Protein AF-A0A7S0J5M2-F1 (afdb_monomer)

Foldseek 3Di:
DDCVVVLLCLLVVPAADPDDDPSNVVVLVSLVVLLPDDLDPVCVVCLVVLLVSLLVCCVGYDPSSVVSSVSSNVVSCVRVVVVCVVVVVVVVVVVVVVVVCVVVVVCCVVVVVVVVPDDDDDDDDDDDDDDDPPVNVVVVVVVVVVVLVVLLVVLVVLLVVLVVLLVVLVVVVVVLVVVVVVLVVVVVVVVVPDDDDDDPVNVVVVVVSVVVVVVSVVVNVVSVVSNVVSVVSNVVSVVSVVVSVVVVVVVVVVVVVVVVVVVVVPDDDDDDDDDDDDDDDD

Radius of gyration: 34.05 Å; Cα contacts (8 Å, |Δi|>4): 90; chains: 1; bounding box: 111×68×105 Å

Organism: NCBI:txid127549

Structure (mmCIF, N/CA/C/O backbone):
data_AF-A0A7S0J5M2-F1
#
_entry.id   AF-A0A7S0J5M2-F1
#
loop_
_atom_site.group_PDB
_atom_site.id
_atom_site.type_symbol
_atom_site.label_atom_id
_atom_site.label_alt_id
_atom_site.label_comp_id
_atom_site.label_asym_id
_atom_site.label_entity_id
_atom_site.label_seq_id
_atom_site.pdbx_PDB_ins_code
_atom_site.Cartn_x
_atom_site.Cartn_y
_atom_site.Cartn_z
_atom_site.occupancy
_atom_site.B_iso_or_equiv
_atom_site.auth_seq_id
_atom_site.auth_comp_id
_atom_site.auth_asym_id
_atom_site.auth_atom_id
_atom_site.pdbx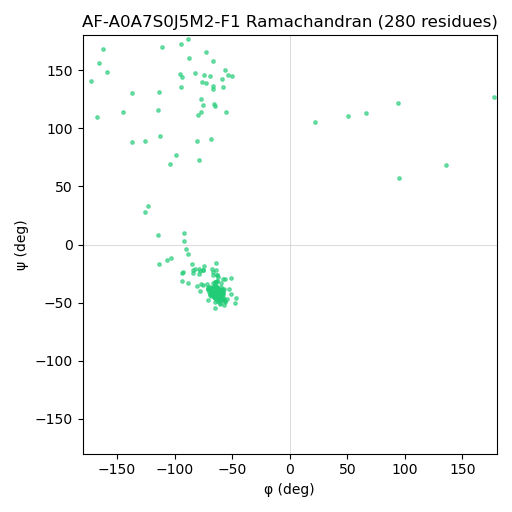_PDB_model_num
ATOM 1 N N . ARG A 1 1 ? -2.069 28.578 -3.569 1.00 49.81 1 ARG A N 1
ATOM 2 C CA . ARG A 1 1 ? -2.208 27.806 -4.831 1.00 49.81 1 ARG A CA 1
ATOM 3 C C . ARG A 1 1 ? -1.710 26.395 -4.554 1.00 49.81 1 ARG A C 1
ATOM 5 O O . ARG A 1 1 ? -0.554 26.254 -4.186 1.00 49.81 1 ARG A O 1
ATOM 12 N N . ASN A 1 2 ? -2.577 25.388 -4.641 1.00 71.81 2 ASN A N 1
ATOM 13 C CA . ASN A 1 2 ? -2.236 24.008 -4.279 1.00 71.81 2 ASN A CA 1
ATOM 14 C C . ASN A 1 2 ? -1.405 23.377 -5.408 1.00 71.81 2 ASN A C 1
ATOM 16 O O . ASN A 1 2 ? -1.849 23.396 -6.553 1.00 71.81 2 ASN A O 1
ATOM 20 N N . LEU A 1 3 ? -0.214 22.851 -5.102 1.00 80.12 3 LEU A N 1
ATOM 21 C CA . LEU A 1 3 ? 0.682 22.203 -6.081 1.00 80.12 3 LEU A CA 1
ATOM 22 C C . LEU A 1 3 ? 0.250 20.765 -6.418 1.00 80.12 3 LEU A C 1
ATOM 24 O O . LEU A 1 3 ? 0.560 20.253 -7.491 1.00 80.12 3 LEU A O 1
ATOM 28 N N . PHE A 1 4 ? -0.532 20.141 -5.533 1.00 84.06 4 PHE A N 1
ATOM 29 C CA . PHE A 1 4 ? -0.989 18.759 -5.667 1.00 84.06 4 PHE A CA 1
ATOM 30 C C . PHE A 1 4 ? -1.704 18.447 -7.000 1.00 84.06 4 PHE A C 1
ATOM 32 O O . PHE A 1 4 ? -1.339 17.461 -7.635 1.00 84.06 4 PHE A O 1
ATOM 39 N N . PRO A 1 5 ? -2.660 19.260 -7.503 1.00 85.06 5 PRO A N 1
ATOM 40 C CA . PRO A 1 5 ? -3.321 18.978 -8.779 1.00 85.06 5 PRO A CA 1
ATOM 41 C C . PRO A 1 5 ? -2.370 18.989 -9.981 1.00 85.06 5 PRO A C 1
ATOM 43 O O . PRO A 1 5 ? -2.596 18.242 -10.927 1.00 85.06 5 PRO A O 1
ATOM 46 N N . ALA A 1 6 ? -1.315 19.810 -9.952 1.00 86.38 6 ALA A N 1
ATOM 47 C CA . ALA A 1 6 ? -0.325 19.853 -11.025 1.00 86.38 6 ALA A CA 1
ATOM 48 C C . ALA A 1 6 ? 0.536 18.583 -11.025 1.00 86.38 6 ALA A C 1
ATOM 50 O O . ALA A 1 6 ? 0.666 17.935 -12.060 1.00 86.38 6 ALA A O 1
ATOM 51 N N . PHE A 1 7 ? 1.044 18.175 -9.857 1.00 88.06 7 PHE A N 1
ATOM 52 C CA . PHE A 1 7 ? 1.813 16.932 -9.717 1.00 88.06 7 PHE A CA 1
ATOM 53 C C . PHE A 1 7 ? 0.974 15.704 -10.064 1.00 88.06 7 PHE A C 1
ATOM 55 O O . PHE A 1 7 ? 1.431 14.834 -10.799 1.00 88.06 7 PHE A O 1
ATOM 62 N N . TYR A 1 8 ? -0.280 15.670 -9.607 1.00 87.81 8 TYR A N 1
ATOM 63 C CA . TYR A 1 8 ? -1.214 14.603 -9.944 1.00 87.81 8 TYR A CA 1
ATOM 64 C C . TYR A 1 8 ? -1.402 14.472 -11.459 1.00 87.81 8 TYR A C 1
ATOM 66 O O . TYR A 1 8 ? -1.326 13.363 -11.973 1.00 87.81 8 TYR A O 1
ATOM 74 N N . ARG A 1 9 ? -1.626 15.580 -12.183 1.00 88.12 9 ARG A N 1
ATOM 75 C CA . ARG A 1 9 ? -1.800 15.538 -13.645 1.00 88.12 9 ARG A CA 1
ATOM 76 C C . ARG A 1 9 ? -0.549 15.045 -14.353 1.00 88.12 9 ARG A C 1
ATOM 78 O O . ARG A 1 9 ? -0.658 14.147 -15.171 1.00 88.12 9 ARG A O 1
ATOM 85 N N . LEU A 1 10 ? 0.626 15.554 -13.987 1.00 87.94 10 LEU A N 1
ATOM 86 C CA . LEU A 1 10 ? 1.889 15.119 -14.593 1.00 87.94 10 LEU A CA 1
ATOM 87 C C . LEU A 1 10 ? 2.141 13.616 -14.396 1.00 87.94 10 LEU A C 1
ATOM 89 O O . LEU A 1 10 ? 2.569 12.937 -15.324 1.00 87.94 10 LEU A O 1
ATOM 93 N N . LEU A 1 11 ? 1.829 13.079 -13.214 1.00 87.12 11 LEU A N 1
ATOM 94 C CA . LEU A 1 11 ? 1.982 11.651 -12.925 1.00 87.12 11 LEU A CA 1
ATOM 95 C C . LEU A 1 11 ? 0.892 10.783 -13.572 1.00 87.12 11 LEU A C 1
ATOM 97 O O . LEU A 1 11 ? 1.175 9.654 -13.971 1.00 87.12 11 LEU A O 1
ATOM 101 N N . ALA A 1 12 ? -0.339 11.294 -13.673 1.00 86.62 12 ALA A N 1
ATOM 102 C CA . ALA A 1 12 ? -1.482 10.572 -14.228 1.00 86.62 12 ALA A CA 1
ATOM 103 C C . ALA 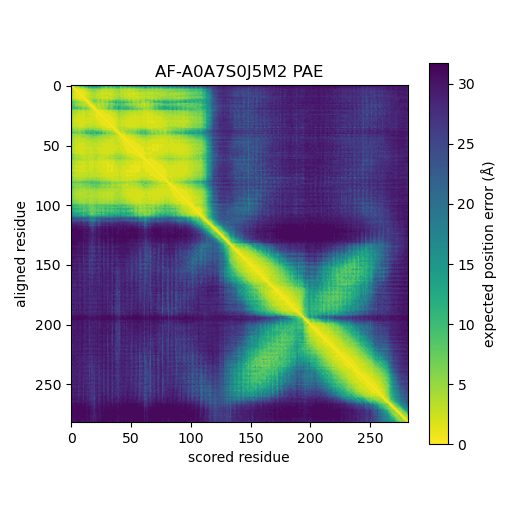A 1 12 ? -1.523 10.568 -15.764 1.00 86.62 12 ALA A C 1
ATOM 105 O O . ALA A 1 12 ? -1.973 9.582 -16.339 1.00 86.62 12 ALA A O 1
ATOM 106 N N . GLU A 1 13 ? -1.110 11.664 -16.404 1.00 83.69 13 GLU A N 1
ATOM 107 C CA . GLU A 1 13 ? -1.117 11.853 -17.862 1.00 83.69 13 GLU A CA 1
ATOM 108 C C . GLU A 1 13 ? 0.234 11.454 -18.493 1.00 83.69 13 GLU A C 1
ATOM 110 O O . GLU A 1 13 ? 0.291 11.117 -19.674 1.00 83.69 13 GLU A O 1
ATOM 115 N N . GLY A 1 14 ? 1.324 11.470 -17.715 1.00 79.25 14 GLY A N 1
ATOM 116 C CA . GLY A 1 14 ? 2.652 11.065 -18.173 1.00 79.25 14 GLY A CA 1
ATOM 117 C C . GLY A 1 14 ? 2.783 9.552 -18.363 1.00 79.25 14 GLY A C 1
ATOM 118 O O . GLY A 1 14 ? 2.327 8.775 -17.523 1.00 79.25 14 GLY A O 1
ATOM 119 N N . GLN A 1 15 ? 3.452 9.145 -19.445 1.00 80.19 15 GLN A N 1
ATOM 120 C CA . GLN A 1 15 ? 3.736 7.738 -19.743 1.00 80.19 15 GLN A CA 1
ATOM 121 C C . GLN A 1 15 ? 4.766 7.150 -18.760 1.00 80.19 15 GLN A C 1
ATOM 123 O O . GLN A 1 15 ? 5.683 7.872 -18.350 1.00 80.19 15 GLN A O 1
ATOM 128 N N . PRO A 1 16 ? 4.647 5.862 -18.384 1.00 83.75 16 PRO A N 1
ATOM 129 C CA . PRO A 1 16 ? 5.685 5.161 -17.637 1.00 83.75 16 PRO A CA 1
ATOM 130 C C . PRO A 1 16 ? 7.012 5.162 -18.396 1.00 83.75 16 PRO A C 1
ATOM 132 O O . PRO A 1 16 ? 7.048 4.910 -19.600 1.00 83.75 16 PRO A O 1
ATOM 135 N N . GLN A 1 17 ? 8.101 5.433 -17.684 1.00 82.12 17 GLN A N 1
ATOM 136 C CA . GLN A 1 17 ? 9.442 5.497 -18.258 1.00 82.12 17 GLN A CA 1
ATOM 137 C C . GLN A 1 17 ? 10.288 4.372 -17.670 1.00 82.12 17 GLN A C 1
ATOM 139 O O . GLN A 1 17 ? 10.531 4.338 -16.468 1.00 82.12 17 GLN A O 1
ATOM 144 N N . PHE A 1 18 ? 10.716 3.433 -18.512 1.00 79.50 18 PHE A N 1
ATOM 145 C CA . PHE A 1 18 ? 11.514 2.270 -18.091 1.00 79.50 18 PHE A CA 1
ATOM 146 C C . PHE A 1 18 ? 13.002 2.404 -18.432 1.00 79.50 18 PHE A C 1
ATOM 148 O O . PHE A 1 18 ? 13.813 1.615 -17.960 1.00 79.50 18 PHE A O 1
ATOM 155 N N . ALA A 1 19 ? 13.359 3.396 -19.250 1.00 79.31 19 ALA A N 1
ATOM 156 C CA . ALA A 1 19 ? 14.740 3.750 -19.538 1.00 79.31 19 ALA A CA 1
ATOM 157 C C . ALA A 1 19 ? 15.190 4.894 -18.624 1.00 79.31 19 ALA A C 1
ATOM 159 O O . ALA A 1 19 ? 14.407 5.792 -18.298 1.00 79.31 19 ALA A O 1
ATOM 160 N N . GLU A 1 20 ? 16.468 4.894 -18.247 1.00 77.19 20 GLU A N 1
ATOM 161 C CA . GLU A 1 20 ? 17.033 6.029 -17.528 1.00 77.19 20 GLU A CA 1
ATOM 162 C C . GLU A 1 20 ? 17.027 7.280 -18.411 1.00 77.19 20 GLU A C 1
ATOM 164 O O . GLU A 1 20 ? 17.654 7.336 -19.468 1.00 77.19 20 GLU A O 1
ATOM 169 N N . GLY A 1 21 ? 16.314 8.308 -17.956 1.00 87.50 21 GLY A N 1
ATOM 170 C CA . GLY A 1 21 ? 16.149 9.554 -18.689 1.00 87.50 21 GLY A CA 1
ATOM 171 C C . GLY A 1 21 ? 15.683 10.701 -17.793 1.00 87.50 21 GLY A C 1
ATOM 172 O O . GLY A 1 21 ? 15.282 10.485 -16.645 1.00 87.50 21 GLY A O 1
ATOM 173 N N . PRO A 1 22 ? 15.729 11.947 -18.294 1.00 87.06 22 PRO A N 1
ATOM 174 C CA . PRO A 1 22 ? 15.286 13.118 -17.537 1.00 87.06 22 PRO A CA 1
ATOM 175 C C . PRO A 1 22 ? 13.807 13.023 -17.129 1.00 87.06 22 PRO A C 1
ATOM 177 O O . PRO A 1 22 ? 13.444 13.452 -16.038 1.00 87.06 22 PRO A O 1
ATOM 180 N N . GLU A 1 23 ? 12.969 12.402 -17.959 1.00 86.50 23 GLU A N 1
ATOM 181 C CA . GLU A 1 23 ? 11.541 12.194 -17.694 1.00 86.50 23 GLU A CA 1
ATOM 182 C C . GLU A 1 23 ? 11.314 11.255 -16.503 1.00 86.50 23 GLU A C 1
ATOM 184 O O . GLU A 1 23 ? 10.539 11.580 -15.603 1.00 86.50 23 GLU A O 1
ATOM 189 N N . GLN A 1 24 ? 12.061 10.146 -16.443 1.00 88.31 24 GLN A N 1
ATOM 190 C CA . GLN A 1 24 ? 12.039 9.227 -15.306 1.00 88.31 24 GLN A CA 1
ATOM 191 C C . GLN A 1 24 ? 12.527 9.911 -14.022 1.00 88.31 24 GLN A C 1
ATOM 193 O O . GLN A 1 24 ? 11.898 9.776 -12.974 1.00 88.31 24 GLN A O 1
ATOM 198 N N . LYS A 1 25 ? 13.589 10.727 -14.099 1.00 89.56 25 LYS A N 1
ATOM 199 C CA . LYS A 1 25 ? 14.097 11.492 -12.944 1.00 89.56 25 LYS A CA 1
ATOM 200 C C . LYS A 1 25 ? 13.071 12.488 -12.406 1.00 89.56 25 LYS A C 1
ATOM 202 O O . LYS A 1 25 ? 12.889 12.585 -11.196 1.00 89.56 25 LYS A O 1
ATOM 207 N N . ILE A 1 26 ? 12.378 13.214 -13.285 1.00 90.81 26 ILE A N 1
ATOM 208 C CA . ILE A 1 26 ? 11.310 14.142 -12.882 1.00 90.81 26 ILE A CA 1
ATOM 209 C C . ILE A 1 26 ? 10.161 13.370 -12.236 1.00 90.81 26 ILE A C 1
ATOM 211 O O . ILE A 1 26 ? 9.671 13.767 -11.181 1.00 90.81 26 ILE A O 1
ATOM 215 N N . ARG A 1 27 ? 9.745 12.257 -12.842 1.00 92.75 27 ARG A N 1
ATOM 216 C CA . ARG A 1 27 ? 8.664 11.413 -12.331 1.00 92.75 27 ARG A CA 1
ATOM 217 C C . ARG A 1 27 ? 8.967 10.882 -10.929 1.00 92.75 27 ARG A C 1
ATOM 219 O O . ARG A 1 27 ? 8.134 11.016 -10.034 1.00 92.75 27 ARG A O 1
ATOM 226 N N . ASN A 1 28 ? 10.178 10.376 -10.729 1.00 92.50 28 ASN A N 1
ATOM 227 C CA . ASN A 1 28 ? 10.669 9.914 -9.439 1.00 92.50 28 ASN A CA 1
ATOM 228 C C . ASN A 1 28 ? 10.710 11.050 -8.399 1.00 92.50 28 ASN A C 1
ATOM 230 O O . ASN A 1 28 ? 10.135 10.920 -7.319 1.00 92.50 28 ASN A O 1
ATOM 234 N N . MET A 1 29 ? 11.258 12.214 -8.766 1.00 92.50 29 MET A N 1
ATOM 235 C CA . MET A 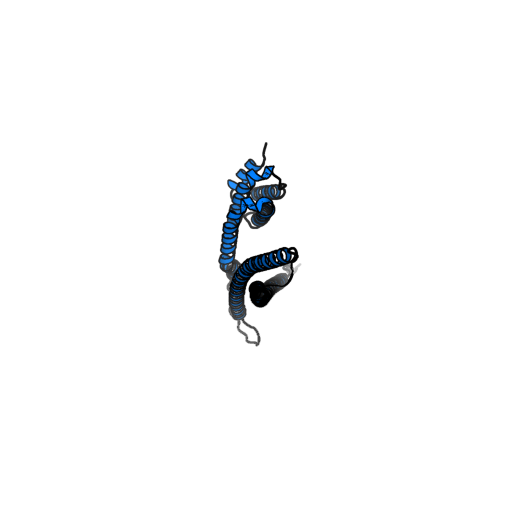1 29 ? 11.292 13.407 -7.909 1.00 92.50 29 MET A CA 1
ATOM 236 C C . MET A 1 29 ? 9.887 13.853 -7.472 1.00 92.50 29 MET A C 1
ATOM 238 O O . MET A 1 29 ? 9.674 14.204 -6.313 1.00 92.50 29 MET A O 1
ATOM 242 N N . LEU A 1 30 ? 8.903 13.825 -8.377 1.00 92.94 30 LEU A N 1
ATOM 243 C CA . LEU A 1 30 ? 7.515 14.158 -8.045 1.00 92.94 30 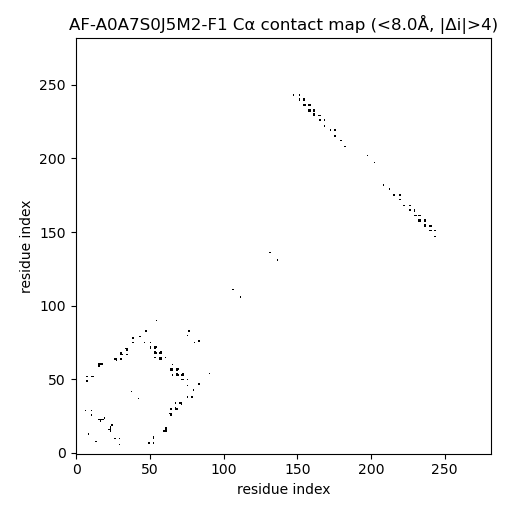LEU A CA 1
ATOM 244 C C . LEU A 1 30 ? 6.932 13.186 -7.010 1.00 92.94 30 LEU A C 1
ATOM 246 O O . LEU A 1 30 ? 6.259 13.629 -6.078 1.00 92.94 30 LEU A O 1
ATOM 250 N N . LEU A 1 31 ? 7.208 11.884 -7.135 1.00 93.06 31 LEU A N 1
ATOM 251 C CA . LEU A 1 31 ? 6.784 10.881 -6.155 1.00 93.06 31 LEU A CA 1
ATOM 252 C C . LEU A 1 31 ? 7.481 11.068 -4.803 1.00 93.06 31 LEU A C 1
ATOM 254 O O . LEU A 1 31 ? 6.823 10.982 -3.767 1.00 93.06 31 LEU A O 1
ATOM 258 N N . GLU A 1 32 ? 8.773 11.396 -4.784 1.00 93.00 32 GLU A N 1
ATOM 259 C CA . GLU A 1 32 ? 9.481 11.718 -3.541 1.00 93.00 32 GLU A CA 1
ATOM 260 C C . GLU A 1 32 ? 8.896 12.945 -2.836 1.00 93.00 32 GLU A C 1
ATOM 262 O O . GLU A 1 32 ? 8.731 12.941 -1.613 1.00 93.00 32 GLU A O 1
ATOM 267 N N . VAL A 1 33 ? 8.553 13.990 -3.595 1.00 92.50 33 VAL A N 1
ATOM 268 C CA . VAL A 1 33 ? 7.895 15.184 -3.052 1.00 92.50 33 VAL A CA 1
ATOM 269 C C . VAL A 1 33 ? 6.545 14.815 -2.438 1.00 92.50 33 VAL A C 1
ATOM 271 O O . VAL A 1 33 ? 6.256 15.256 -1.326 1.00 92.50 33 VAL A O 1
ATOM 274 N N . LEU A 1 34 ? 5.744 13.979 -3.109 1.00 90.75 34 LEU A N 1
ATOM 275 C CA . LEU A 1 34 ? 4.470 13.495 -2.565 1.00 90.75 34 LEU A CA 1
ATOM 276 C C . LEU A 1 34 ? 4.664 12.676 -1.281 1.00 90.75 34 LEU A C 1
ATOM 278 O O . LEU A 1 34 ? 3.917 12.865 -0.325 1.00 90.75 34 LEU A O 1
ATOM 282 N N . ASN A 1 35 ? 5.697 11.834 -1.224 1.00 91.00 35 ASN A N 1
ATOM 283 C CA . ASN A 1 35 ? 6.025 11.025 -0.048 1.00 91.00 35 ASN A CA 1
ATOM 284 C C . ASN A 1 35 ? 6.502 11.855 1.159 1.00 91.00 35 ASN A C 1
ATOM 286 O O . ASN A 1 35 ? 6.444 11.390 2.292 1.00 91.00 35 ASN A O 1
ATOM 290 N N . ARG A 1 36 ? 6.982 13.084 0.944 1.00 91.81 36 ARG A N 1
ATOM 291 C CA . ARG A 1 36 ? 7.426 13.992 2.018 1.00 91.81 36 ARG A CA 1
ATOM 292 C C . ARG A 1 36 ? 6.311 14.888 2.564 1.00 91.81 36 ARG A C 1
ATOM 294 O O . ARG A 1 36 ? 6.569 15.665 3.486 1.00 91.81 36 ARG A O 1
ATOM 301 N N . LEU A 1 37 ? 5.099 14.834 2.005 1.00 86.69 37 LEU A N 1
ATOM 302 C CA . LEU A 1 37 ? 4.003 15.687 2.458 1.00 86.69 37 LEU A CA 1
ATOM 303 C C . LEU A 1 37 ? 3.576 15.320 3.892 1.00 86.69 37 LEU A C 1
ATOM 305 O O . LEU A 1 37 ? 3.377 14.145 4.196 1.00 86.69 37 LEU A O 1
ATOM 309 N N . PRO A 1 38 ? 3.394 16.308 4.787 1.00 84.38 38 PRO A N 1
ATOM 310 C CA . PRO A 1 38 ? 2.889 16.043 6.126 1.00 84.38 38 PRO A CA 1
ATOM 311 C C . PRO A 1 38 ? 1.438 15.547 6.070 1.00 84.38 38 PRO A C 1
ATOM 313 O O . PRO A 1 38 ? 0.596 16.119 5.376 1.00 84.38 38 PRO A O 1
ATOM 316 N N . ASN A 1 39 ? 1.128 14.520 6.862 1.00 82.94 39 ASN A N 1
ATOM 317 C CA . ASN A 1 39 ? -0.215 13.944 6.973 1.00 82.94 39 ASN A CA 1
ATOM 318 C C . ASN A 1 39 ? -1.113 14.801 7.883 1.00 82.94 39 ASN A C 1
ATOM 320 O O . ASN A 1 39 ? -1.389 14.441 9.024 1.00 82.94 39 ASN A O 1
ATOM 324 N N . ASN A 1 40 ? -1.531 15.968 7.393 1.00 83.88 40 ASN A N 1
ATOM 325 C CA . ASN A 1 40 ? -2.383 16.923 8.108 1.00 83.88 40 ASN A CA 1
ATOM 326 C C . ASN A 1 40 ? -3.795 17.023 7.495 1.00 83.88 40 ASN A C 1
ATOM 328 O O . ASN A 1 40 ? -4.064 16.494 6.417 1.00 83.88 40 ASN A O 1
ATOM 332 N N . GLU A 1 41 ? -4.720 17.708 8.179 1.00 80.06 41 GLU A N 1
ATOM 333 C CA . GLU A 1 41 ? -6.133 17.809 7.763 1.00 80.06 41 GLU A CA 1
ATOM 334 C C . GLU A 1 41 ? -6.312 18.404 6.353 1.00 80.06 41 GLU A C 1
ATOM 336 O O . GLU A 1 41 ? -7.227 18.020 5.628 1.00 80.06 41 GLU A O 1
ATOM 341 N N . THR A 1 42 ? -5.395 19.274 5.918 1.00 84.56 42 THR A N 1
ATOM 342 C CA . THR A 1 42 ? -5.376 19.868 4.570 1.00 84.56 42 THR A CA 1
ATOM 343 C C . THR A 1 42 ? -5.183 18.828 3.462 1.00 84.56 42 THR A C 1
ATOM 345 O O . THR A 1 42 ? -5.618 19.047 2.332 1.00 84.56 42 THR A O 1
ATOM 348 N N . LEU A 1 43 ? -4.551 17.689 3.766 1.00 84.44 43 LEU A N 1
ATOM 349 C CA . LEU A 1 43 ? -4.323 16.609 2.807 1.00 84.44 43 LEU A CA 1
ATOM 350 C C . LEU A 1 43 ? -5.575 15.747 2.593 1.00 84.44 43 LEU A C 1
ATOM 352 O O . LEU A 1 43 ? -5.729 15.184 1.510 1.00 84.44 43 LEU A O 1
ATOM 356 N N . ARG A 1 44 ? -6.499 15.678 3.569 1.00 87.94 44 ARG A N 1
ATOM 357 C CA . ARG A 1 44 ? -7.690 14.798 3.531 1.00 87.94 44 ARG A CA 1
ATOM 358 C C . ARG A 1 44 ? -8.473 14.829 2.211 1.00 87.94 44 ARG A C 1
ATOM 360 O O . ARG A 1 44 ? -8.762 13.747 1.702 1.00 87.94 44 ARG A O 1
ATOM 367 N N . PRO A 1 45 ? -8.773 15.994 1.597 1.00 89.69 45 PRO A N 1
ATOM 368 C CA . PRO A 1 45 ? -9.525 16.054 0.337 1.00 89.69 45 PRO A CA 1
ATOM 369 C C . PRO A 1 45 ? -8.807 15.402 -0.855 1.00 89.69 45 PRO A C 1
ATOM 371 O O . PRO A 1 45 ? -9.408 15.159 -1.900 1.00 89.69 45 PRO A O 1
ATOM 374 N N . HIS A 1 46 ? -7.505 15.156 -0.728 1.00 89.50 46 HIS A N 1
ATOM 375 C CA . HIS A 1 46 ? -6.642 14.626 -1.774 1.00 89.50 46 HIS A CA 1
ATOM 376 C C . HIS A 1 46 ? -6.250 13.162 -1.551 1.00 89.50 46 HIS A C 1
ATOM 378 O O . HIS A 1 46 ? -5.782 12.526 -2.493 1.00 89.50 46 HIS A O 1
ATOM 384 N N . VAL A 1 47 ? -6.485 12.611 -0.353 1.00 91.00 47 VAL A N 1
ATOM 385 C CA . VAL A 1 47 ? -6.038 11.268 0.053 1.00 91.00 47 VAL A CA 1
ATOM 386 C C . VAL A 1 47 ? -6.547 10.180 -0.891 1.00 91.00 47 VAL A C 1
ATOM 388 O O . VAL A 1 47 ? -5.733 9.432 -1.422 1.00 91.00 47 VAL A O 1
ATOM 391 N N . GLN A 1 48 ? -7.857 10.118 -1.165 1.00 91.50 48 GLN A N 1
ATOM 392 C CA . GLN A 1 48 ? -8.412 9.114 -2.089 1.00 91.50 48 GLN A CA 1
ATOM 393 C C . GLN A 1 48 ? -7.770 9.210 -3.473 1.00 91.50 48 GLN A C 1
ATOM 395 O O . GLN A 1 48 ? -7.327 8.215 -4.033 1.00 91.50 48 GLN A O 1
ATOM 400 N N . ARG A 1 49 ? -7.652 10.431 -4.005 1.00 91.19 49 ARG A N 1
ATOM 401 C CA . ARG A 1 49 ? -7.066 10.660 -5.327 1.00 91.19 49 ARG A CA 1
ATOM 402 C C . ARG A 1 49 ? -5.590 10.250 -5.374 1.00 91.19 49 ARG A C 1
ATOM 404 O O . ARG A 1 49 ? -5.144 9.715 -6.385 1.00 91.19 49 ARG A O 1
ATOM 411 N N . MET A 1 50 ? -4.845 10.495 -4.299 1.00 92.25 50 MET A N 1
ATOM 412 C CA . MET A 1 50 ? -3.442 10.105 -4.184 1.00 92.25 50 MET A CA 1
ATOM 413 C C . MET A 1 50 ? -3.294 8.584 -4.080 1.00 92.25 50 MET A C 1
ATOM 415 O O . MET A 1 50 ? -2.476 8.014 -4.792 1.00 92.25 50 MET A O 1
ATOM 419 N N . LEU A 1 51 ? -4.142 7.923 -3.286 1.00 93.06 51 LEU A N 1
ATOM 420 C CA . LEU A 1 51 ? -4.160 6.468 -3.169 1.00 93.06 51 LEU A CA 1
ATOM 421 C C . LEU A 1 51 ? -4.464 5.801 -4.516 1.00 93.06 51 LEU A C 1
ATOM 423 O O . LEU A 1 51 ? -3.700 4.949 -4.961 1.00 93.06 51 LEU A O 1
ATOM 427 N N . SER A 1 52 ? -5.521 6.235 -5.210 1.00 92.94 52 SER A N 1
ATOM 428 C CA . SER A 1 52 ? -5.880 5.687 -6.523 1.00 92.94 52 SER A CA 1
ATOM 429 C C . SER A 1 52 ? -4.803 5.933 -7.584 1.00 92.94 52 SER A C 1
ATOM 431 O O . SER A 1 52 ? -4.642 5.118 -8.492 1.00 92.94 52 SER A O 1
ATOM 433 N N . LEU A 1 53 ? -4.060 7.045 -7.500 1.00 93.00 53 LEU A N 1
ATOM 434 C CA . LEU A 1 53 ? -2.894 7.266 -8.356 1.00 93.00 53 LEU A CA 1
ATOM 435 C C . LEU A 1 53 ? -1.805 6.244 -8.042 1.00 93.00 53 LEU A C 1
ATOM 437 O O . LEU A 1 53 ? -1.392 5.529 -8.945 1.00 93.00 53 LEU A O 1
ATOM 441 N N . CYS A 1 54 ? -1.380 6.141 -6.781 1.00 92.62 54 CYS A N 1
ATOM 442 C CA . CYS A 1 54 ? -0.324 5.218 -6.369 1.00 92.62 54 CYS A CA 1
ATOM 443 C C . CYS A 1 54 ? -0.661 3.759 -6.701 1.00 92.62 54 CYS A C 1
ATOM 445 O O . CYS A 1 54 ? 0.217 3.050 -7.174 1.00 92.62 54 CYS A O 1
ATOM 447 N N . MET A 1 55 ? -1.918 3.332 -6.540 1.00 91.12 55 MET A N 1
ATOM 448 C CA . MET A 1 55 ? -2.377 1.997 -6.948 1.00 91.12 55 MET A CA 1
ATOM 449 C C . MET A 1 55 ? -2.195 1.745 -8.448 1.00 91.12 55 MET A C 1
ATOM 451 O O . MET A 1 55 ? -1.730 0.681 -8.839 1.00 91.12 55 MET A O 1
ATOM 455 N N . ARG A 1 56 ? -2.504 2.734 -9.296 1.00 92.50 56 ARG A N 1
ATOM 456 C CA . ARG A 1 56 ? -2.297 2.630 -10.748 1.00 92.50 56 ARG A CA 1
ATOM 457 C C . ARG A 1 56 ? -0.814 2.595 -11.105 1.00 92.50 56 ARG A C 1
ATOM 459 O O . ARG A 1 56 ? -0.397 1.782 -11.919 1.00 92.50 56 ARG A O 1
ATOM 466 N N . LEU A 1 57 ? -0.019 3.467 -10.484 1.00 89.25 57 LEU A N 1
ATOM 467 C CA . LEU A 1 57 ? 1.424 3.518 -10.718 1.00 89.25 57 LEU A CA 1
ATOM 468 C C . LEU A 1 57 ? 2.113 2.225 -10.274 1.00 89.25 57 LEU A C 1
ATOM 470 O O . LEU A 1 57 ? 3.053 1.783 -10.918 1.00 89.25 57 LEU A O 1
ATOM 474 N N . LEU A 1 58 ? 1.602 1.564 -9.240 1.00 90.56 58 LEU A N 1
ATOM 475 C CA . LEU A 1 58 ? 2.108 0.270 -8.796 1.00 90.56 58 LEU A CA 1
ATOM 476 C C . LEU A 1 58 ? 1.946 -0.841 -9.854 1.00 90.56 58 LEU A C 1
ATOM 478 O O . LEU A 1 58 ? 2.715 -1.798 -9.848 1.00 90.56 58 LEU A O 1
ATOM 482 N N . GLU A 1 59 ? 0.969 -0.714 -10.758 1.00 87.81 59 GLU A N 1
ATOM 483 C CA . GLU A 1 59 ? 0.721 -1.660 -11.855 1.00 87.81 59 GLU A CA 1
ATOM 484 C C . GLU A 1 59 ? 1.508 -1.334 -13.130 1.00 87.81 59 GLU A C 1
ATOM 486 O O . GLU A 1 59 ? 1.864 -2.244 -13.879 1.00 87.81 59 GLU A O 1
ATOM 491 N N . THR A 1 60 ? 1.743 -0.050 -13.408 1.00 85.62 60 THR A N 1
ATOM 492 C CA . THR A 1 60 ? 2.221 0.401 -14.725 1.00 85.62 60 THR A CA 1
ATOM 493 C C . THR A 1 60 ? 3.623 0.992 -14.730 1.00 85.62 60 THR A C 1
ATOM 495 O O . THR A 1 60 ? 4.180 1.180 -15.806 1.00 85.62 60 THR A O 1
ATOM 498 N N . ASP A 1 61 ? 4.161 1.375 -13.575 1.00 87.94 61 ASP A N 1
ATOM 499 C CA . ASP A 1 61 ? 5.442 2.075 -13.462 1.00 87.94 61 ASP A CA 1
ATOM 500 C C . ASP A 1 61 ? 6.615 1.116 -13.207 1.00 87.94 61 ASP A C 1
ATOM 502 O O . ASP A 1 61 ? 6.432 -0.084 -12.998 1.00 87.94 61 ASP A O 1
ATOM 506 N N . ASN A 1 62 ? 7.840 1.641 -13.238 1.00 86.12 62 ASN A N 1
ATOM 507 C CA . ASN A 1 62 ? 9.024 0.853 -12.891 1.00 86.12 62 ASN A CA 1
ATOM 508 C C . ASN A 1 62 ? 9.121 0.579 -11.381 1.00 86.12 62 ASN A C 1
ATOM 510 O O . ASN A 1 62 ? 8.466 1.213 -10.550 1.00 86.12 62 ASN A O 1
ATOM 514 N N . GLU A 1 63 ? 9.993 -0.364 -11.030 1.00 87.25 63 GLU A N 1
ATOM 515 C CA . GLU A 1 63 ? 10.203 -0.823 -9.656 1.00 87.25 63 GLU A CA 1
ATOM 516 C C . GLU A 1 63 ? 10.656 0.282 -8.688 1.00 87.25 63 GLU A C 1
ATOM 518 O O . GLU A 1 63 ? 10.197 0.314 -7.546 1.00 87.25 63 GLU A O 1
ATOM 523 N N . GLU A 1 64 ? 11.484 1.231 -9.131 1.00 86.81 64 GLU A N 1
ATOM 524 C CA . GLU A 1 64 ? 11.945 2.336 -8.283 1.00 86.81 64 GLU A CA 1
ATOM 525 C C . GLU A 1 64 ? 10.779 3.244 -7.866 1.00 86.81 64 GLU A C 1
ATOM 527 O O . GLU A 1 64 ? 10.604 3.563 -6.686 1.00 86.81 64 GLU A O 1
ATOM 532 N N . ASN A 1 65 ? 9.927 3.609 -8.826 1.00 90.81 65 ASN A N 1
ATOM 533 C CA . ASN A 1 65 ? 8.730 4.412 -8.582 1.00 90.81 65 ASN A CA 1
ATOM 534 C C . ASN A 1 65 ? 7.668 3.626 -7.795 1.00 90.81 65 ASN A C 1
ATOM 536 O O . ASN A 1 65 ? 7.002 4.188 -6.918 1.00 90.81 65 ASN A O 1
ATOM 540 N N . ALA A 1 66 ? 7.536 2.323 -8.054 1.00 90.44 66 ALA A N 1
ATOM 541 C CA . ALA A 1 66 ? 6.635 1.424 -7.336 1.00 90.44 66 ALA A CA 1
ATOM 542 C C . ALA A 1 66 ? 6.957 1.359 -5.833 1.00 90.44 66 ALA A C 1
ATOM 544 O O . ALA A 1 66 ? 6.048 1.425 -5.000 1.00 90.44 66 ALA A O 1
ATOM 545 N N . VAL A 1 67 ? 8.242 1.306 -5.460 1.00 90.25 67 VAL A N 1
ATOM 546 C CA . VAL A 1 67 ? 8.671 1.304 -4.050 1.00 90.25 67 VAL A CA 1
ATOM 547 C C . VAL A 1 67 ? 8.255 2.591 -3.332 1.00 90.25 67 VAL A C 1
ATOM 549 O O . VAL A 1 67 ? 7.803 2.536 -2.185 1.00 90.25 67 VAL A O 1
ATOM 552 N N . ILE A 1 68 ? 8.356 3.750 -3.990 1.00 92.06 68 ILE A N 1
ATOM 553 C CA . ILE A 1 68 ? 7.894 5.022 -3.413 1.00 92.06 68 ILE A CA 1
ATOM 554 C C . ILE A 1 68 ? 6.365 5.026 -3.289 1.00 92.06 68 ILE A C 1
ATOM 556 O O . ILE A 1 68 ? 5.839 5.408 -2.243 1.00 92.06 68 ILE A O 1
ATOM 560 N N . CYS A 1 69 ? 5.645 4.534 -4.302 1.00 91.31 69 CYS A N 1
ATOM 561 C CA . CYS A 1 69 ? 4.186 4.416 -4.257 1.00 91.31 69 CYS A CA 1
ATOM 562 C C . CYS A 1 69 ? 3.711 3.556 -3.076 1.00 91.31 69 CYS A C 1
ATOM 564 O O . CYS A 1 69 ? 2.770 3.946 -2.389 1.00 91.31 69 CYS A O 1
ATOM 566 N N . LEU A 1 70 ? 4.388 2.440 -2.778 1.00 92.94 70 LEU A N 1
ATOM 567 C CA . LEU A 1 70 ? 4.081 1.604 -1.610 1.00 92.94 70 LEU A CA 1
ATOM 568 C C . LEU A 1 70 ? 4.239 2.354 -0.282 1.00 92.94 70 LEU A C 1
ATOM 570 O O . LEU A 1 70 ? 3.400 2.205 0.605 1.00 92.94 70 LEU A O 1
ATOM 574 N N . ARG A 1 71 ? 5.286 3.177 -0.138 1.00 93.00 71 ARG A N 1
ATOM 575 C CA . ARG A 1 71 ? 5.489 3.993 1.073 1.00 93.00 71 ARG A CA 1
ATOM 576 C C . ARG A 1 71 ? 4.346 4.984 1.271 1.00 93.00 71 ARG A C 1
ATOM 578 O O . ARG A 1 71 ? 3.772 5.028 2.356 1.00 93.00 71 ARG A O 1
ATOM 585 N N . ILE A 1 72 ? 3.959 5.685 0.203 1.00 92.38 72 ILE A N 1
ATOM 586 C CA . ILE A 1 72 ? 2.825 6.617 0.222 1.00 92.38 72 ILE A CA 1
ATOM 587 C C . ILE A 1 72 ? 1.536 5.882 0.614 1.00 92.38 72 ILE A C 1
ATOM 589 O O . ILE A 1 72 ? 0.819 6.340 1.501 1.00 92.38 72 ILE A O 1
ATOM 593 N N . ILE A 1 73 ? 1.249 4.727 0.001 1.00 91.25 73 ILE A N 1
ATOM 594 C CA . ILE A 1 73 ? 0.064 3.908 0.309 1.00 91.25 73 ILE A CA 1
ATOM 595 C C . ILE A 1 73 ? 0.026 3.552 1.804 1.00 91.25 73 ILE A C 1
ATOM 597 O O . ILE A 1 73 ? -0.996 3.769 2.462 1.00 91.25 73 ILE A O 1
ATOM 601 N N . PHE A 1 74 ? 1.132 3.055 2.368 1.00 90.50 74 PHE A N 1
ATOM 602 C CA . PHE A 1 74 ? 1.189 2.697 3.787 1.00 90.50 74 PHE A CA 1
ATOM 603 C C . PHE A 1 74 ? 0.987 3.895 4.712 1.00 90.50 74 PHE A C 1
ATOM 605 O O . PHE A 1 74 ? 0.216 3.796 5.670 1.00 90.50 74 PHE A O 1
ATOM 612 N N . ASP A 1 75 ? 1.631 5.026 4.426 1.00 90.88 75 ASP A N 1
ATOM 613 C CA . ASP A 1 75 ? 1.470 6.235 5.229 1.00 90.88 75 ASP A CA 1
ATOM 614 C C . ASP A 1 75 ? 0.030 6.759 5.176 1.00 90.88 75 ASP A C 1
ATOM 616 O O . ASP A 1 75 ? -0.525 7.134 6.214 1.00 90.88 75 ASP A O 1
ATOM 620 N N . LEU A 1 76 ? -0.632 6.702 4.017 1.00 91.44 76 LEU A N 1
ATOM 621 C CA . LEU A 1 76 ? -2.040 7.079 3.903 1.00 91.44 76 LEU A CA 1
ATOM 622 C C . LEU A 1 76 ? -2.945 6.163 4.738 1.00 91.44 76 LEU A C 1
ATOM 624 O O . LEU A 1 76 ? -3.755 6.660 5.523 1.00 91.44 76 LEU A O 1
ATOM 628 N N . HIS A 1 77 ? -2.789 4.839 4.637 1.00 89.69 77 HIS A N 1
ATOM 629 C CA . HIS A 1 77 ? -3.589 3.890 5.422 1.00 89.69 77 HIS A CA 1
ATOM 630 C C . HIS A 1 77 ? -3.322 3.984 6.928 1.00 89.69 77 HIS A C 1
ATOM 632 O O . HIS A 1 77 ? -4.237 3.776 7.728 1.00 89.69 77 HIS A O 1
ATOM 638 N N . LYS A 1 78 ? -2.092 4.322 7.333 1.00 91.12 78 LYS A N 1
ATOM 639 C CA . LYS A 1 78 ? -1.736 4.523 8.741 1.00 91.12 78 LYS A CA 1
ATOM 640 C C . LYS A 1 78 ? -2.429 5.750 9.336 1.00 91.12 78 LYS A C 1
ATOM 642 O O . LYS A 1 78 ? -2.905 5.676 10.466 1.00 91.12 78 LYS A O 1
ATOM 647 N N . ASN A 1 79 ? -2.485 6.860 8.597 1.00 90.81 79 ASN A N 1
ATOM 648 C CA . ASN A 1 79 ? -2.967 8.147 9.113 1.00 90.81 79 ASN A CA 1
ATOM 649 C C . ASN A 1 79 ? -4.465 8.402 8.847 1.00 90.81 79 ASN A C 1
ATOM 651 O O . ASN A 1 79 ? -5.098 9.130 9.606 1.00 90.81 79 ASN A O 1
ATOM 655 N N . PHE A 1 80 ? -5.057 7.784 7.819 1.00 90.44 80 PHE A N 1
ATOM 656 C CA . PHE A 1 80 ? -6.442 8.034 7.385 1.00 90.44 80 PHE A CA 1
ATOM 657 C C . PHE A 1 80 ? -7.312 6.765 7.368 1.00 90.44 80 PHE A C 1
ATOM 659 O O . PHE A 1 80 ? -8.220 6.633 6.546 1.00 90.44 80 PHE A O 1
ATOM 666 N N . ARG A 1 81 ? -7.047 5.829 8.291 1.00 85.62 81 ARG A N 1
ATOM 667 C CA . ARG A 1 81 ? -7.644 4.480 8.328 1.00 85.62 81 ARG A CA 1
ATOM 668 C C . ARG A 1 81 ? -9.174 4.429 8.149 1.00 85.62 81 ARG A C 1
ATOM 670 O O . ARG A 1 81 ? -9.604 3.677 7.279 1.00 85.62 81 ARG A O 1
ATOM 677 N N . PRO A 1 82 ? -9.994 5.218 8.881 1.00 86.25 82 PRO A N 1
ATOM 678 C CA . PRO A 1 82 ? -11.457 5.145 8.764 1.00 86.25 82 PRO A CA 1
ATOM 679 C C . PRO A 1 82 ? -11.972 5.504 7.365 1.00 86.25 82 PRO A C 1
ATOM 681 O O . PRO A 1 82 ? -13.018 5.033 6.941 1.00 86.25 82 PRO A O 1
ATOM 684 N N . THR A 1 83 ? -11.234 6.343 6.637 1.00 85.38 83 THR A N 1
ATOM 685 C CA . THR A 1 83 ? -11.616 6.818 5.302 1.00 85.38 83 THR A CA 1
ATOM 686 C C . THR A 1 83 ? -11.218 5.834 4.199 1.00 85.38 83 THR A C 1
ATOM 688 O O . THR A 1 83 ? -11.779 5.881 3.108 1.00 85.38 83 THR A O 1
ATOM 691 N N . LEU A 1 84 ? -10.235 4.965 4.457 1.00 89.38 84 LEU A N 1
ATOM 692 C CA . LEU A 1 84 ? -9.593 4.114 3.447 1.00 89.38 84 LEU A CA 1
ATOM 693 C C . LEU A 1 84 ? -9.835 2.616 3.647 1.00 89.38 84 LEU A C 1
ATOM 695 O O . LEU A 1 84 ? -9.221 1.802 2.965 1.00 89.38 84 LEU A O 1
ATOM 699 N N . GLU A 1 85 ? -10.711 2.235 4.573 1.00 88.81 85 GLU A N 1
ATOM 700 C CA . GLU A 1 85 ? -10.965 0.830 4.910 1.00 88.81 85 GLU A CA 1
ATOM 701 C C . GLU A 1 85 ? -11.438 0.010 3.696 1.00 88.81 85 GLU A C 1
ATOM 703 O O . GLU A 1 85 ? -10.969 -1.107 3.483 1.00 88.81 85 GLU A O 1
ATOM 708 N N . CYS A 1 86 ? -12.270 0.604 2.836 1.00 90.44 86 CYS A N 1
ATOM 709 C CA . CYS A 1 86 ? -12.767 -0.030 1.610 1.00 90.44 86 CYS A CA 1
ATOM 710 C C . CYS A 1 86 ? -11.673 -0.296 0.560 1.00 90.44 86 CYS A C 1
ATOM 712 O O . CYS A 1 86 ? -11.832 -1.182 -0.274 1.00 90.44 86 CYS A O 1
ATOM 714 N N . GLU A 1 87 ? -10.561 0.441 0.602 1.00 88.62 87 GLU A N 1
ATOM 715 C CA . GLU A 1 87 ? -9.467 0.343 -0.378 1.00 88.62 87 GLU A CA 1
ATOM 716 C C . GLU A 1 87 ? -8.417 -0.711 0.018 1.00 88.62 87 GLU A C 1
ATOM 718 O O . GLU A 1 87 ? -7.552 -1.071 -0.780 1.00 88.62 87 GLU A O 1
ATOM 723 N N . VAL A 1 88 ? -8.514 -1.265 1.234 1.00 89.75 88 VAL A N 1
ATOM 724 C CA . VAL A 1 88 ? -7.599 -2.308 1.721 1.00 89.75 88 VAL A CA 1
ATOM 725 C C . VAL A 1 88 ? -7.751 -3.600 0.916 1.00 89.75 88 VAL A C 1
ATOM 727 O O . VAL A 1 88 ? -6.750 -4.210 0.547 1.00 89.75 88 VAL A O 1
ATOM 730 N N . GLN A 1 89 ? -8.987 -4.019 0.623 1.00 90.94 89 GLN A N 1
ATOM 731 C CA . GLN A 1 89 ? -9.234 -5.262 -0.111 1.00 90.94 89 GLN A CA 1
ATOM 732 C C . GLN A 1 89 ? -8.692 -5.205 -1.556 1.00 90.94 89 GLN A C 1
ATOM 734 O O . GLN A 1 89 ? -7.910 -6.090 -1.904 1.00 90.94 89 GLN A O 1
ATOM 739 N N . PRO A 1 90 ? -8.970 -4.155 -2.362 1.00 89.94 90 PRO A N 1
ATOM 740 C CA . PRO A 1 90 ? -8.347 -3.983 -3.679 1.00 89.94 90 PRO A CA 1
ATOM 741 C C . PRO A 1 90 ? -6.815 -4.051 -3.664 1.00 89.94 90 PRO A C 1
ATOM 743 O O . PRO A 1 90 ? -6.213 -4.636 -4.567 1.00 89.94 90 PRO A O 1
ATOM 746 N N . PHE A 1 91 ? -6.173 -3.489 -2.634 1.00 87.81 91 PHE A N 1
ATOM 747 C CA . PHE A 1 91 ? -4.723 -3.578 -2.471 1.00 87.81 91 PHE A CA 1
ATOM 748 C C . PHE A 1 91 ? -4.252 -5.018 -2.227 1.00 87.81 91 PHE A C 1
ATOM 750 O O . PHE A 1 91 ? -3.311 -5.474 -2.878 1.00 87.81 91 PHE A O 1
ATOM 757 N N . LEU A 1 92 ? -4.912 -5.764 -1.336 1.00 90.88 92 LEU A N 1
ATOM 758 C CA . LEU A 1 92 ? -4.567 -7.164 -1.067 1.00 90.88 92 LEU A CA 1
ATOM 759 C C . LEU A 1 92 ? -4.788 -8.061 -2.290 1.00 90.88 92 LEU A C 1
ATOM 761 O O . LEU A 1 92 ? -3.941 -8.907 -2.580 1.00 90.88 92 LEU A O 1
ATOM 765 N N . ASP A 1 93 ? -5.868 -7.839 -3.038 1.00 91.75 93 ASP A N 1
ATOM 766 C CA . ASP A 1 93 ? -6.162 -8.578 -4.267 1.00 91.75 93 ASP A CA 1
ATOM 767 C C . ASP A 1 93 ? -5.101 -8.305 -5.346 1.00 91.75 93 ASP A C 1
ATOM 769 O O . ASP A 1 93 ? -4.659 -9.223 -6.045 1.00 91.75 93 ASP A O 1
ATOM 773 N N . PHE A 1 94 ? -4.643 -7.052 -5.465 1.00 88.06 94 PHE A N 1
ATOM 774 C CA . PHE A 1 94 ? -3.516 -6.694 -6.327 1.00 88.06 94 PHE A CA 1
ATOM 775 C C . PHE A 1 94 ? -2.234 -7.428 -5.910 1.00 88.06 94 PHE A C 1
ATOM 777 O O . PHE A 1 94 ? -1.612 -8.098 -6.737 1.00 88.06 94 PHE A O 1
ATOM 784 N N . VAL A 1 95 ? -1.868 -7.371 -4.625 1.00 87.81 95 VAL A N 1
ATOM 785 C CA . VAL A 1 95 ? -0.676 -8.055 -4.100 1.00 87.81 95 VAL A CA 1
ATOM 786 C C . VAL A 1 95 ? -0.752 -9.556 -4.389 1.00 87.81 95 VAL A C 1
ATOM 788 O O . VAL A 1 95 ? 0.197 -10.136 -4.919 1.00 87.81 95 VAL A O 1
ATOM 791 N N . GLN A 1 96 ? -1.899 -10.185 -4.125 1.00 87.12 96 GLN A N 1
ATOM 792 C CA . GLN A 1 96 ? -2.114 -11.603 -4.394 1.00 87.12 96 GLN A CA 1
ATOM 793 C C . GLN A 1 96 ? -1.899 -11.941 -5.877 1.00 87.12 96 GLN A C 1
ATOM 795 O O . GLN A 1 96 ? -1.228 -12.927 -6.188 1.00 87.12 96 GLN A O 1
ATOM 800 N N . ARG A 1 97 ? -2.407 -11.111 -6.795 1.00 90.44 97 ARG A N 1
ATOM 801 C CA . ARG A 1 97 ? -2.239 -11.281 -8.246 1.00 90.44 97 ARG A CA 1
ATOM 802 C C . ARG A 1 97 ? -0.770 -11.236 -8.670 1.00 90.44 97 ARG A C 1
ATOM 804 O O . ARG A 1 97 ? -0.337 -12.092 -9.442 1.00 90.44 97 ARG A O 1
ATOM 811 N N . ILE A 1 98 ? 0.007 -10.292 -8.138 1.00 86.31 98 ILE A N 1
ATOM 812 C CA . ILE A 1 98 ? 1.449 -10.192 -8.417 1.00 86.31 98 ILE A CA 1
ATOM 813 C C . ILE A 1 98 ? 2.184 -11.445 -7.926 1.00 86.31 98 ILE A C 1
ATOM 815 O O . ILE A 1 98 ? 2.947 -12.053 -8.680 1.00 86.31 98 ILE A O 1
ATOM 819 N N . TYR A 1 99 ? 1.902 -11.901 -6.703 1.00 83.75 99 TYR A N 1
ATOM 820 C CA . TYR A 1 99 ? 2.518 -13.117 -6.159 1.00 83.75 99 TYR A CA 1
ATOM 821 C C . TYR A 1 99 ? 2.125 -14.391 -6.922 1.00 83.75 99 TYR A C 1
ATOM 823 O O . TYR A 1 99 ? 2.949 -15.294 -7.068 1.00 83.75 99 TYR A O 1
ATOM 831 N N . GLN A 1 100 ? 0.904 -14.474 -7.455 1.00 88.31 100 GLN A N 1
ATOM 832 C CA . GLN A 1 100 ? 0.484 -15.585 -8.317 1.00 88.31 100 GLN A CA 1
ATOM 833 C C . GLN A 1 100 ? 1.237 -15.608 -9.657 1.00 88.31 100 GLN A C 1
ATOM 835 O O . GLN A 1 100 ? 1.503 -16.690 -10.185 1.00 88.31 100 GLN A O 1
ATOM 840 N N . GLY A 1 101 ? 1.593 -14.438 -10.198 1.00 77.56 101 GLY A N 1
ATOM 841 C CA . GLY A 1 101 ? 2.380 -14.294 -11.428 1.00 77.56 101 GLY A CA 1
ATOM 842 C C . GLY A 1 101 ? 3.882 -14.538 -11.245 1.00 77.56 101 GLY A C 1
ATOM 843 O O . GLY A 1 101 ? 4.555 -14.940 -12.194 1.00 77.56 101 GLY A O 1
ATOM 844 N N . LEU A 1 102 ? 4.396 -14.380 -10.021 1.00 81.38 102 LEU A N 1
ATOM 845 C CA . LEU A 1 102 ? 5.821 -14.479 -9.698 1.00 81.38 102 LEU A CA 1
ATOM 846 C C . LEU A 1 102 ? 6.518 -15.755 -10.215 1.00 81.38 102 LEU A C 1
ATOM 848 O O . LEU A 1 102 ? 7.610 -15.617 -10.762 1.00 81.38 102 LEU A O 1
ATOM 852 N N . PRO A 1 103 ? 5.944 -16.977 -10.129 1.00 79.62 103 PRO A N 1
ATOM 853 C CA . PRO A 1 103 ? 6.590 -18.176 -10.666 1.00 79.62 103 PRO A CA 1
ATOM 854 C C . PRO A 1 103 ? 6.917 -18.070 -12.161 1.00 79.62 103 PRO A C 1
ATOM 856 O O . PRO A 1 103 ? 7.991 -18.497 -12.571 1.00 79.62 103 PRO A O 1
ATOM 859 N N . LYS A 1 104 ? 6.030 -17.451 -12.955 1.00 79.69 104 LYS A N 1
ATOM 860 C CA . LYS A 1 104 ? 6.248 -17.233 -14.393 1.00 79.69 104 LYS A CA 1
ATOM 861 C C . LYS A 1 104 ? 7.347 -16.204 -14.638 1.00 79.69 104 LYS A C 1
ATOM 863 O O . LYS A 1 104 ? 8.177 -16.390 -15.518 1.00 79.69 104 LYS A O 1
ATOM 868 N N . THR A 1 105 ? 7.378 -15.131 -13.846 1.00 78.00 105 THR A N 1
ATOM 869 C CA . THR A 1 105 ? 8.437 -14.114 -13.926 1.00 78.00 105 THR A CA 1
ATOM 870 C C . THR A 1 105 ? 9.799 -14.706 -13.572 1.00 78.00 105 THR A C 1
ATOM 872 O O . THR A 1 105 ? 10.778 -14.451 -14.266 1.00 78.00 105 THR A O 1
ATOM 875 N N . VAL A 1 106 ? 9.865 -15.546 -12.536 1.00 77.06 106 VAL A N 1
ATOM 876 C CA . VAL A 1 106 ? 11.082 -16.274 -12.153 1.00 77.06 106 VAL A CA 1
ATOM 877 C C . VAL A 1 106 ? 11.515 -17.205 -13.286 1.00 77.06 106 VAL A C 1
ATOM 879 O O . VAL A 1 106 ? 12.665 -17.153 -13.709 1.00 77.06 106 VAL A O 1
ATOM 882 N N . GLU A 1 107 ? 10.605 -18.002 -13.842 1.00 80.25 107 GLU A N 1
ATOM 883 C CA . GLU A 1 107 ? 10.914 -18.857 -14.991 1.00 80.25 107 GLU A CA 1
ATOM 884 C C . GLU A 1 107 ? 11.464 -18.041 -16.171 1.00 80.25 107 GLU A C 1
ATOM 886 O O . GLU A 1 107 ? 12.544 -18.335 -16.665 1.00 80.25 107 GLU A O 1
ATOM 891 N N . MET A 1 108 ? 10.814 -16.943 -16.553 1.00 76.19 108 MET A N 1
ATOM 892 C CA . MET A 1 108 ? 11.271 -16.072 -17.638 1.00 76.19 108 MET A CA 1
ATOM 893 C C . MET A 1 108 ? 12.661 -15.471 -17.381 1.00 76.19 108 MET A C 1
ATOM 895 O O . MET A 1 108 ? 13.508 -15.493 -18.272 1.00 76.19 108 MET A O 1
ATOM 899 N N . VAL A 1 109 ? 12.934 -14.958 -16.179 1.00 75.19 109 VAL A N 1
ATOM 900 C CA . VAL A 1 109 ? 14.212 -14.293 -15.859 1.00 75.19 109 VAL A CA 1
ATOM 901 C C . VAL A 1 109 ? 15.370 -15.290 -15.755 1.00 75.19 109 VAL A C 1
ATOM 903 O O . VAL A 1 109 ? 16.498 -14.952 -16.125 1.00 75.19 109 VAL A O 1
ATOM 906 N N . PHE A 1 110 ? 15.114 -16.507 -15.269 1.00 72.12 110 PHE A N 1
ATOM 907 C CA . PHE A 1 110 ? 16.150 -17.522 -15.064 1.00 72.12 110 PHE A CA 1
ATOM 908 C C . PHE A 1 110 ? 16.316 -18.480 -16.257 1.00 72.12 110 PHE A C 1
ATOM 910 O O . PHE A 1 110 ? 17.444 -18.875 -16.539 1.00 72.12 110 PHE A O 1
ATOM 917 N N . VAL A 1 111 ? 15.259 -18.795 -17.016 1.00 62.19 111 VAL A N 1
ATOM 918 C CA . VAL A 1 111 ? 15.335 -19.633 -18.232 1.00 62.19 111 VAL A CA 1
ATOM 919 C C . VAL A 1 111 ? 15.863 -18.835 -19.426 1.00 62.19 111 VAL A C 1
ATOM 921 O O . VAL A 1 111 ? 16.728 -19.334 -20.147 1.00 62.19 111 VAL A O 1
ATOM 924 N N . SER A 1 112 ? 15.466 -17.568 -19.600 1.00 48.59 112 SER A N 1
ATOM 925 C CA . SER A 1 112 ? 15.961 -16.743 -20.721 1.00 48.59 112 SER A CA 1
ATOM 926 C C . SER A 1 112 ? 17.468 -16.477 -20.654 1.00 48.59 112 SER A C 1
ATOM 928 O O . SER A 1 112 ? 18.089 -16.234 -21.680 1.00 48.59 112 SER A O 1
ATOM 930 N N . ARG A 1 113 ? 18.097 -16.580 -19.474 1.00 50.56 113 ARG A N 1
ATOM 931 C CA . ARG A 1 113 ? 19.565 -16.506 -19.351 1.00 50.56 113 ARG A CA 1
ATOM 932 C C . ARG A 1 113 ? 20.282 -17.779 -19.802 1.00 50.56 113 ARG A C 1
ATOM 934 O O . ARG A 1 113 ? 21.455 -17.702 -20.142 1.00 50.56 113 ARG A O 1
ATOM 941 N N . THR A 1 114 ? 19.601 -18.926 -19.822 1.00 49.62 114 THR A N 1
ATOM 942 C CA . THR A 1 114 ? 20.193 -20.203 -20.267 1.00 49.62 114 THR A CA 1
ATOM 943 C C . THR A 1 114 ? 20.149 -20.391 -21.785 1.00 49.62 114 THR A C 1
ATOM 945 O O . THR A 1 114 ? 20.997 -21.086 -22.331 1.00 49.62 114 THR A O 1
ATOM 948 N N . ALA A 1 115 ? 19.217 -19.734 -22.485 1.00 48.41 115 ALA A N 1
ATOM 949 C CA . ALA A 1 115 ? 19.068 -19.864 -23.937 1.00 48.41 115 ALA A CA 1
ATOM 950 C C . ALA A 1 115 ? 20.033 -18.975 -24.752 1.00 48.41 115 ALA A C 1
ATOM 952 O O . ALA A 1 115 ? 20.319 -19.283 -25.905 1.00 48.41 115 ALA A O 1
ATOM 953 N N . THR A 1 116 ? 20.579 -17.902 -24.168 1.00 43.44 116 THR A N 1
ATOM 954 C CA . THR A 1 116 ? 21.420 -16.924 -24.893 1.00 43.44 116 THR A CA 1
ATOM 955 C C . THR A 1 116 ? 22.926 -17.240 -24.854 1.00 43.44 116 THR A C 1
ATOM 957 O O . THR A 1 116 ? 23.733 -16.420 -25.279 1.00 43.44 116 THR A O 1
ATOM 960 N N . GLN A 1 117 ? 23.336 -18.422 -24.372 1.00 43.81 117 GLN A N 1
ATOM 961 C CA . GLN A 1 117 ? 24.745 -18.868 -24.368 1.00 43.81 117 GLN A CA 1
ATOM 962 C C . GLN A 1 117 ? 24.978 -20.231 -25.050 1.00 43.81 117 GLN A C 1
ATOM 964 O O . GLN A 1 117 ? 25.930 -20.934 -24.727 1.00 43.81 117 GLN A O 1
ATOM 969 N N . ALA A 1 118 ? 24.147 -20.620 -26.020 1.00 37.28 118 ALA A N 1
ATOM 970 C CA . ALA A 1 118 ? 24.400 -21.806 -26.844 1.00 37.28 118 ALA A CA 1
ATOM 971 C C . ALA A 1 118 ? 25.018 -21.420 -28.202 1.00 37.28 118 ALA A C 1
ATOM 973 O O . ALA A 1 118 ? 24.341 -21.396 -29.228 1.00 37.28 118 ALA A O 1
ATOM 974 N N . GLY A 1 119 ? 26.317 -21.101 -28.204 1.00 37.47 119 GLY A N 1
ATOM 975 C CA . GLY A 1 119 ? 27.154 -21.173 -29.409 1.00 37.47 119 GLY A CA 1
ATOM 976 C C . GLY A 1 119 ? 27.636 -22.619 -29.634 1.00 37.47 119 GLY A C 1
ATOM 977 O O . GLY A 1 119 ? 27.817 -23.347 -28.658 1.00 37.47 119 GLY A O 1
ATOM 978 N N . PRO A 1 120 ? 27.830 -23.081 -30.883 1.00 43.25 120 PRO A N 1
ATOM 979 C CA . PRO A 1 120 ? 28.090 -24.489 -31.170 1.00 43.25 120 PRO A CA 1
ATOM 980 C C . PRO A 1 120 ? 29.541 -24.862 -30.830 1.00 43.25 120 PRO A C 1
ATOM 982 O O . PRO A 1 120 ? 30.468 -24.401 -31.493 1.00 43.25 120 PRO A O 1
ATOM 985 N N . GLN A 1 121 ? 29.754 -25.721 -29.829 1.00 33.50 121 GLN A N 1
ATOM 986 C CA . GLN A 1 121 ? 31.058 -26.342 -29.573 1.00 33.50 121 GLN A CA 1
ATOM 987 C C . GLN A 1 121 ? 31.020 -27.851 -29.820 1.00 33.50 121 GLN A C 1
ATOM 989 O O . GLN A 1 121 ? 30.112 -28.568 -29.403 1.00 33.50 121 GLN A O 1
ATOM 994 N N . ALA A 1 122 ? 32.032 -28.277 -30.574 1.00 33.34 122 ALA A N 1
ATOM 995 C CA . ALA A 1 122 ? 32.263 -29.608 -31.093 1.00 33.34 122 ALA A CA 1
ATOM 996 C C . ALA A 1 122 ? 32.554 -30.654 -30.004 1.00 33.34 122 ALA A C 1
ATOM 998 O O . ALA A 1 122 ? 32.985 -30.349 -28.895 1.00 33.34 122 ALA A O 1
ATOM 999 N N . ALA A 1 123 ? 32.316 -31.907 -30.391 1.00 38.81 123 ALA A N 1
ATOM 1000 C CA . ALA A 1 123 ? 32.453 -33.120 -29.604 1.00 38.81 123 ALA A CA 1
ATOM 1001 C C . ALA A 1 123 ? 33.868 -33.366 -29.044 1.00 38.81 123 ALA A C 1
ATOM 1003 O O . ALA A 1 123 ? 34.866 -33.199 -29.741 1.00 38.81 123 ALA A O 1
ATOM 1004 N N . GLY A 1 124 ? 33.920 -33.896 -27.819 1.00 30.58 124 GLY A N 1
ATOM 1005 C CA . GLY A 1 124 ? 35.103 -34.510 -27.216 1.00 30.58 124 GLY A CA 1
ATOM 1006 C C . GLY A 1 124 ? 34.729 -35.273 -25.941 1.00 30.58 124 GLY A C 1
ATOM 1007 O O . GLY A 1 124 ? 34.342 -34.674 -24.945 1.00 30.58 124 GLY A O 1
ATOM 1008 N N . GLN A 1 125 ? 34.792 -36.603 -26.000 1.00 38.78 125 GLN A N 1
ATOM 1009 C CA . GLN A 1 125 ? 34.529 -37.544 -24.902 1.00 38.78 125 GLN A CA 1
ATOM 1010 C C . GLN A 1 125 ? 35.702 -37.585 -23.907 1.00 38.78 125 GLN A C 1
ATOM 1012 O O . GLN A 1 125 ? 36.838 -37.683 -24.360 1.00 38.78 125 GLN A O 1
ATOM 1017 N N . ASN A 1 126 ? 35.442 -37.650 -22.590 1.00 32.75 126 ASN A N 1
ATOM 1018 C CA . ASN A 1 126 ? 36.046 -38.668 -21.709 1.00 32.75 126 ASN A CA 1
ATOM 1019 C C . ASN A 1 126 ? 35.349 -38.774 -20.332 1.00 32.75 126 ASN A C 1
ATOM 1021 O O . ASN A 1 126 ? 34.709 -37.840 -19.859 1.00 32.75 126 ASN A O 1
ATOM 1025 N N . SER A 1 127 ? 35.499 -39.944 -19.713 1.00 43.69 127 SER A N 1
ATOM 1026 C CA . SER A 1 127 ? 34.785 -40.476 -18.546 1.00 43.69 127 SER A CA 1
ATOM 1027 C C . SER A 1 127 ? 35.510 -40.194 -17.219 1.00 43.69 127 SER A C 1
ATOM 1029 O O . SER A 1 127 ? 36.732 -40.299 -17.161 1.00 43.69 127 SER A O 1
ATOM 1031 N N . GLY A 1 128 ? 34.772 -39.936 -16.131 1.00 30.88 128 GLY A N 1
ATOM 1032 C CA . GLY A 1 128 ? 35.319 -39.850 -14.768 1.00 30.88 128 GLY A CA 1
ATOM 1033 C C . GLY A 1 128 ? 34.257 -39.471 -13.730 1.00 30.88 128 GLY A C 1
ATOM 1034 O O . GLY A 1 128 ? 33.525 -38.509 -13.912 1.00 30.88 128 GLY A O 1
ATOM 1035 N N . GLN A 1 129 ? 34.145 -40.278 -12.677 1.00 37.81 129 GLN A N 1
ATOM 1036 C CA . GLN A 1 129 ? 33.121 -40.287 -11.624 1.00 37.81 129 GLN A CA 1
ATOM 1037 C C . GLN A 1 129 ? 32.822 -38.935 -10.944 1.00 37.81 129 GLN A C 1
ATOM 1039 O O . GLN A 1 129 ? 33.726 -38.174 -10.621 1.00 37.81 129 GLN A O 1
ATOM 1044 N N . GLY A 1 130 ? 31.543 -38.742 -10.586 1.00 41.19 130 GLY A N 1
ATOM 1045 C CA . GLY A 1 130 ? 31.125 -37.846 -9.502 1.00 41.19 130 GLY A CA 1
ATOM 1046 C C . GLY A 1 130 ? 30.729 -36.426 -9.903 1.00 41.19 130 GLY A C 1
ATOM 1047 O O . GLY A 1 130 ? 31.266 -35.470 -9.360 1.00 41.19 130 GLY A O 1
ATOM 1048 N N . SER A 1 131 ? 29.757 -36.255 -10.798 1.00 32.06 131 SER A N 1
ATOM 1049 C CA . SER A 1 131 ? 29.113 -34.953 -10.994 1.00 32.06 131 SER A CA 1
ATOM 1050 C C . SER A 1 131 ? 27.633 -35.137 -11.312 1.00 32.06 131 SER A C 1
ATOM 1052 O O . SER A 1 131 ? 27.242 -35.716 -12.324 1.00 32.06 131 SER A O 1
ATOM 1054 N N . SER A 1 132 ? 26.777 -34.673 -10.402 1.00 36.47 132 SER A N 1
ATOM 1055 C CA . SER A 1 132 ? 25.373 -34.427 -10.706 1.00 36.47 132 SER A CA 1
ATOM 1056 C C . SER A 1 132 ? 25.329 -33.471 -11.896 1.00 36.47 132 SER A C 1
ATOM 1058 O O . SER A 1 132 ? 25.790 -32.333 -11.816 1.00 36.47 132 SER A O 1
ATOM 1060 N N . THR A 1 133 ? 24.827 -33.954 -13.032 1.00 40.22 133 THR A N 1
ATOM 1061 C CA . THR A 1 133 ? 24.651 -33.118 -14.222 1.00 40.22 133 THR A CA 1
ATOM 1062 C C . THR A 1 133 ? 23.838 -31.864 -13.861 1.00 40.22 133 THR A C 1
ATOM 1064 O O . THR A 1 133 ? 22.921 -31.950 -13.032 1.00 40.22 133 THR A O 1
ATOM 1067 N N . PRO A 1 134 ? 24.103 -30.700 -14.489 1.00 47.19 134 PRO A N 1
ATOM 1068 C CA . PRO A 1 134 ? 23.319 -29.478 -14.276 1.00 47.19 134 PRO A CA 1
ATOM 1069 C C . PRO A 1 134 ? 21.808 -29.712 -14.444 1.00 47.19 134 PRO A C 1
ATOM 1071 O O . PRO A 1 134 ? 20.998 -29.089 -13.763 1.00 47.19 134 PRO A O 1
ATOM 1074 N N . GLN A 1 135 ? 21.435 -30.685 -15.284 1.00 39.81 135 GLN A N 1
ATOM 1075 C CA . GLN A 1 135 ? 20.064 -31.133 -15.532 1.00 39.81 135 GLN A CA 1
ATOM 1076 C C . GLN A 1 135 ? 19.397 -31.787 -14.302 1.00 39.81 135 GLN A C 1
ATOM 1078 O O . GLN A 1 135 ? 18.236 -31.506 -14.012 1.00 39.81 135 GLN A O 1
ATOM 1083 N N . GLN A 1 136 ? 20.113 -32.630 -13.545 1.00 40.81 136 GLN A N 1
ATOM 1084 C CA . GLN A 1 136 ? 19.597 -33.265 -12.321 1.00 40.81 136 GLN A CA 1
ATOM 1085 C C . GLN A 1 136 ? 19.575 -32.301 -11.130 1.00 40.81 136 GLN A C 1
ATOM 1087 O O . GLN A 1 136 ? 18.640 -32.345 -10.329 1.00 40.81 136 GLN A O 1
ATOM 1092 N N . ALA A 1 137 ? 20.545 -31.386 -11.040 1.00 45.41 137 ALA A N 1
ATOM 1093 C CA . ALA A 1 137 ? 20.533 -30.309 -10.049 1.00 45.41 137 ALA A CA 1
ATOM 1094 C C . ALA A 1 137 ? 19.383 -29.312 -10.301 1.00 45.41 137 ALA A C 1
ATOM 1096 O O . ALA A 1 137 ? 18.710 -28.896 -9.357 1.00 45.41 137 ALA A O 1
ATOM 1097 N N . ALA A 1 138 ? 19.097 -28.992 -11.569 1.00 46.97 138 ALA A N 1
ATOM 1098 C CA . ALA A 1 138 ? 17.957 -28.167 -11.961 1.00 46.97 138 ALA A CA 1
ATOM 1099 C C . ALA A 1 138 ? 16.617 -28.860 -11.663 1.00 46.97 138 ALA A C 1
ATOM 1101 O O . ALA A 1 138 ? 15.736 -28.249 -11.060 1.00 46.97 138 ALA A O 1
ATOM 1102 N N . ALA A 1 139 ? 16.474 -30.150 -11.987 1.00 46.47 139 ALA A N 1
ATOM 1103 C CA . ALA A 1 139 ? 15.267 -30.917 -11.673 1.00 46.47 139 ALA A CA 1
ATOM 1104 C C . ALA A 1 139 ? 15.018 -31.026 -10.155 1.00 46.47 139 ALA A C 1
ATOM 1106 O O . ALA A 1 139 ? 13.897 -30.807 -9.696 1.00 46.47 139 ALA A O 1
ATOM 1107 N N . ALA A 1 140 ? 16.063 -31.274 -9.356 1.00 47.69 140 ALA A N 1
ATOM 1108 C CA . ALA A 1 140 ? 15.973 -31.283 -7.895 1.00 47.69 140 ALA A CA 1
ATOM 1109 C C . ALA A 1 140 ? 15.628 -29.895 -7.323 1.00 47.69 140 ALA A C 1
ATOM 1111 O O . ALA A 1 140 ? 14.835 -29.784 -6.387 1.00 47.69 140 ALA A O 1
ATOM 1112 N N . ALA A 1 141 ? 16.163 -28.820 -7.911 1.00 49.34 141 ALA A N 1
ATOM 1113 C CA . ALA A 1 141 ? 15.858 -27.450 -7.509 1.00 49.34 141 ALA A CA 1
ATOM 1114 C C . ALA A 1 141 ? 14.405 -27.049 -7.816 1.00 49.34 141 ALA A C 1
ATOM 1116 O O . ALA A 1 141 ? 13.791 -26.367 -6.992 1.00 49.34 141 ALA A O 1
ATOM 1117 N N . VAL A 1 142 ? 13.852 -27.499 -8.949 1.00 55.72 142 VAL A N 1
ATOM 1118 C CA . VAL A 1 142 ? 12.447 -27.291 -9.343 1.00 55.72 142 VAL A CA 1
ATOM 1119 C C . VAL A 1 142 ? 11.504 -28.093 -8.443 1.00 55.72 142 VAL A C 1
ATOM 1121 O O . VAL A 1 142 ? 10.516 -27.547 -7.954 1.00 55.72 142 VAL A O 1
ATOM 1124 N N . HIS A 1 143 ? 11.838 -29.349 -8.130 1.00 55.53 143 HIS A N 1
ATOM 1125 C CA . HIS A 1 143 ? 11.045 -30.177 -7.217 1.00 55.53 143 HIS A CA 1
ATOM 1126 C C . HIS A 1 143 ? 11.045 -29.616 -5.783 1.00 55.53 143 HIS A C 1
ATOM 1128 O O . HIS A 1 143 ? 9.999 -29.549 -5.138 1.00 55.53 143 HIS A O 1
ATOM 1134 N N . ALA A 1 144 ? 12.193 -29.120 -5.305 1.00 52.31 144 ALA A N 1
ATOM 1135 C CA . ALA A 1 144 ? 12.308 -28.452 -4.009 1.00 52.31 144 ALA A CA 1
ATOM 1136 C C . ALA A 1 144 ? 11.552 -27.109 -3.965 1.00 52.31 144 ALA A C 1
ATOM 1138 O O . ALA A 1 144 ? 10.945 -26.772 -2.950 1.00 52.31 144 ALA A O 1
ATOM 1139 N N . ALA A 1 145 ? 11.541 -26.346 -5.064 1.00 50.94 145 ALA A N 1
ATOM 1140 C CA . ALA A 1 145 ? 10.765 -25.108 -5.167 1.00 50.94 145 ALA A CA 1
ATOM 1141 C C . ALA A 1 145 ? 9.248 -25.375 -5.185 1.00 50.94 145 ALA A C 1
ATOM 1143 O O . ALA A 1 145 ? 8.487 -24.656 -4.536 1.00 50.94 145 ALA A O 1
ATOM 1144 N N . ALA A 1 146 ? 8.807 -26.440 -5.862 1.00 60.72 146 ALA A N 1
ATOM 1145 C CA . ALA A 1 146 ? 7.415 -26.883 -5.844 1.00 60.72 146 ALA A CA 1
ATOM 1146 C C . ALA A 1 146 ? 6.977 -27.348 -4.441 1.00 60.72 146 ALA A C 1
ATOM 1148 O O . ALA A 1 146 ? 5.897 -26.982 -3.975 1.00 60.72 146 ALA A O 1
ATOM 1149 N N . GLN A 1 147 ? 7.838 -28.081 -3.727 1.00 56.66 147 GLN A N 1
ATOM 1150 C CA . GLN A 1 147 ? 7.593 -28.485 -2.338 1.00 56.66 147 GLN A CA 1
ATOM 1151 C C . GLN A 1 147 ? 7.522 -27.281 -1.387 1.00 56.66 147 GLN A C 1
ATOM 1153 O O . GLN A 1 147 ? 6.605 -27.212 -0.571 1.00 56.66 147 GLN A O 1
ATOM 1158 N N . ALA A 1 148 ? 8.411 -26.293 -1.537 1.00 55.09 148 ALA A N 1
ATOM 1159 C CA . ALA A 1 148 ? 8.372 -25.057 -0.752 1.00 55.09 148 ALA A CA 1
ATOM 1160 C C . ALA A 1 148 ? 7.095 -24.238 -1.014 1.00 55.09 148 ALA A C 1
ATOM 1162 O O . ALA A 1 148 ? 6.478 -23.734 -0.076 1.00 55.09 148 ALA A O 1
ATOM 1163 N N . LYS A 1 149 ? 6.642 -24.158 -2.273 1.00 64.44 149 LYS A N 1
ATOM 1164 C CA . LYS A 1 149 ? 5.388 -23.486 -2.647 1.00 64.44 149 LYS A CA 1
ATOM 1165 C C . LYS A 1 149 ? 4.165 -24.169 -2.028 1.00 64.44 149 LYS A C 1
ATOM 1167 O O . LYS A 1 149 ? 3.279 -23.486 -1.514 1.00 64.44 149 LYS A O 1
ATOM 1172 N N . ASN A 1 150 ? 4.122 -25.499 -2.032 1.00 68.06 150 ASN A N 1
ATOM 1173 C CA . ASN A 1 150 ? 3.030 -26.254 -1.416 1.00 68.06 150 ASN A CA 1
ATOM 1174 C C . ASN A 1 150 ? 3.037 -26.115 0.114 1.00 68.06 150 ASN A C 1
ATOM 1176 O O . ASN A 1 150 ? 1.978 -25.915 0.705 1.00 68.06 150 ASN A O 1
ATOM 1180 N N . ALA A 1 151 ? 4.218 -26.131 0.740 1.00 64.94 151 ALA A N 1
ATOM 1181 C CA . ALA A 1 151 ? 4.372 -25.939 2.181 1.00 64.94 151 ALA A CA 1
ATOM 1182 C C . ALA A 1 151 ? 3.927 -24.538 2.637 1.00 64.94 151 ALA A C 1
ATOM 1184 O O . ALA A 1 151 ? 3.151 -24.422 3.581 1.00 64.94 151 ALA A O 1
ATOM 1185 N N . VAL A 1 152 ? 4.334 -23.475 1.930 1.00 68.50 152 VAL A N 1
ATOM 1186 C CA . VAL A 1 152 ? 3.907 -22.093 2.231 1.00 68.50 152 VAL A CA 1
ATOM 1187 C C . VAL A 1 152 ? 2.398 -21.924 2.052 1.00 68.50 152 VAL A C 1
ATOM 1189 O O . VAL A 1 152 ? 1.749 -21.277 2.869 1.00 68.50 152 VAL A O 1
ATOM 1192 N N . THR A 1 153 ? 1.821 -22.538 1.017 1.00 74.06 153 THR A N 1
ATOM 1193 C CA . THR A 1 153 ? 0.374 -22.470 0.760 1.00 74.06 153 THR A CA 1
ATOM 1194 C C . THR A 1 153 ? -0.428 -23.184 1.854 1.00 74.06 153 THR A C 1
ATOM 1196 O O . THR A 1 153 ? -1.430 -22.651 2.329 1.00 74.06 153 THR A O 1
ATOM 1199 N N . GLN A 1 154 ? 0.026 -24.360 2.303 1.00 70.56 154 GLN A N 1
ATOM 1200 C CA . GLN A 1 154 ? -0.593 -25.078 3.423 1.00 70.56 154 GLN A CA 1
ATOM 1201 C C . GLN A 1 154 ? -0.446 -24.317 4.746 1.00 70.56 154 GLN A C 1
ATOM 1203 O O . GLN A 1 154 ? -1.423 -24.204 5.484 1.00 70.56 154 GLN A O 1
ATOM 1208 N N . ALA A 1 155 ? 0.724 -23.730 5.015 1.00 64.12 155 ALA A N 1
ATOM 1209 C CA . ALA A 1 155 ? 0.955 -22.916 6.208 1.00 64.12 155 ALA A CA 1
ATOM 1210 C C . ALA A 1 155 ? 0.071 -21.655 6.227 1.00 64.12 155 ALA A C 1
ATOM 1212 O O . ALA A 1 155 ? -0.489 -21.308 7.266 1.00 64.12 155 ALA A O 1
ATOM 1213 N N . ALA A 1 156 ? -0.117 -20.998 5.077 1.00 67.62 156 ALA A N 1
ATOM 1214 C CA . ALA A 1 156 ? -1.011 -19.847 4.948 1.00 67.62 156 ALA A CA 1
ATOM 1215 C C . ALA A 1 156 ? -2.483 -20.228 5.187 1.00 67.62 156 ALA A C 1
ATOM 1217 O O . ALA A 1 156 ? -3.180 -19.539 5.933 1.00 67.62 156 ALA A O 1
ATOM 1218 N N . ALA A 1 157 ? -2.941 -21.352 4.623 1.00 74.06 157 ALA A N 1
ATOM 1219 C CA . ALA A 1 157 ? -4.298 -21.852 4.841 1.00 74.06 157 ALA A CA 1
ATOM 1220 C C . ALA A 1 157 ? -4.552 -22.208 6.319 1.00 74.06 157 ALA A C 1
ATOM 1222 O O . ALA A 1 157 ? -5.577 -21.822 6.883 1.00 74.06 157 ALA A O 1
ATOM 1223 N N . GLN A 1 158 ? -3.595 -22.874 6.974 1.00 68.88 158 GLN A N 1
ATOM 1224 C CA . GLN A 1 158 ? -3.674 -23.200 8.402 1.00 68.88 158 GLN A CA 1
ATOM 1225 C C . GLN A 1 158 ? -3.669 -21.945 9.286 1.00 68.88 158 GLN A C 1
ATOM 1227 O O . GLN A 1 158 ? -4.454 -21.857 10.231 1.00 68.88 158 GLN A O 1
ATOM 1232 N N . ALA A 1 159 ? -2.845 -20.943 8.964 1.00 65.88 159 ALA A N 1
ATOM 1233 C CA . ALA A 1 159 ? -2.811 -19.675 9.691 1.00 65.88 159 ALA A CA 1
ATOM 1234 C C . ALA A 1 159 ? -4.135 -18.900 9.572 1.00 65.88 159 ALA A C 1
ATOM 1236 O O . ALA A 1 159 ? -4.618 -18.350 10.563 1.00 65.88 159 ALA A O 1
ATOM 1237 N N . GLN A 1 160 ? -4.759 -18.898 8.390 1.00 74.50 160 GLN A N 1
ATOM 1238 C CA . GLN A 1 160 ? -6.046 -18.238 8.167 1.00 74.50 160 GLN A CA 1
ATOM 1239 C C . GLN A 1 160 ? -7.185 -18.931 8.933 1.00 74.50 160 GLN A C 1
ATOM 1241 O O . GLN A 1 160 ? -8.022 -18.263 9.543 1.00 74.50 160 GLN A O 1
ATOM 1246 N N . GLN A 1 161 ? -7.175 -20.266 8.982 1.00 70.69 161 GLN A N 1
ATOM 1247 C CA . GLN A 1 161 ? -8.142 -21.047 9.756 1.00 70.69 161 GLN A CA 1
ATOM 1248 C C . GLN A 1 161 ? -7.967 -20.832 11.274 1.00 70.69 161 GLN A C 1
ATOM 1250 O O . GLN A 1 161 ? -8.949 -20.661 11.998 1.00 70.69 161 GLN A O 1
ATOM 1255 N N . ALA A 1 162 ? -6.721 -20.739 11.756 1.00 65.56 162 ALA A N 1
ATOM 1256 C CA . ALA A 1 162 ? -6.412 -20.436 13.155 1.00 65.56 162 ALA A CA 1
ATOM 1257 C C . ALA A 1 162 ? -6.836 -19.012 13.565 1.00 65.56 162 ALA A C 1
ATOM 1259 O O . ALA A 1 162 ? -7.329 -18.812 14.676 1.00 65.56 162 ALA A O 1
ATOM 1260 N N . GLN A 1 163 ? -6.703 -18.022 12.674 1.00 69.81 163 GLN A N 1
ATOM 1261 C CA . GLN A 1 163 ? -7.146 -16.647 12.935 1.00 69.81 163 GLN A CA 1
ATOM 1262 C C . GLN A 1 163 ? -8.672 -16.524 13.059 1.00 69.81 163 GLN A C 1
ATOM 1264 O O . GLN A 1 163 ? -9.148 -15.795 13.930 1.00 69.81 163 GLN A O 1
ATOM 1269 N N . GLN A 1 164 ? -9.437 -17.257 12.243 1.00 69.94 164 GLN A N 1
ATOM 1270 C CA . GLN A 1 164 ? -10.902 -17.303 12.346 1.00 69.94 164 GLN A CA 1
ATOM 1271 C C . GLN A 1 164 ? -11.375 -18.007 13.627 1.00 69.94 164 GLN A C 1
ATOM 1273 O O . GLN A 1 164 ? -12.336 -17.569 14.257 1.00 69.94 164 GLN A O 1
ATOM 1278 N N . ALA A 1 165 ? -10.677 -19.061 14.059 1.00 67.62 165 ALA A N 1
ATOM 1279 C CA . ALA A 1 165 ? -10.958 -19.696 15.344 1.00 67.62 165 ALA A CA 1
ATOM 1280 C C . ALA A 1 165 ? -10.687 -18.735 16.520 1.00 67.62 165 ALA A C 1
ATOM 1282 O O . ALA A 1 165 ? -11.491 -18.642 17.447 1.00 67.62 165 ALA A O 1
ATOM 1283 N N . LEU A 1 166 ? -9.596 -17.960 16.464 1.00 65.81 166 LEU A N 1
ATOM 1284 C CA . LEU A 1 166 ? -9.233 -17.008 17.519 1.00 65.81 166 LEU A CA 1
ATOM 1285 C C . LEU A 1 166 ? -10.225 -15.842 17.657 1.00 65.81 166 LEU A C 1
ATOM 1287 O O . LEU A 1 166 ? -10.481 -15.388 18.775 1.00 65.81 166 LEU A O 1
ATOM 1291 N N . SER A 1 167 ? -10.767 -15.330 16.547 1.00 71.00 167 SER A N 1
ATOM 1292 C CA . SER A 1 167 ? -11.745 -14.235 16.583 1.00 71.00 167 SER A CA 1
ATOM 1293 C C . SER A 1 167 ? -13.069 -14.677 17.212 1.00 71.00 167 SER A C 1
ATOM 1295 O O . SER A 1 167 ? -13.614 -13.947 18.042 1.00 71.00 167 SER A O 1
ATOM 1297 N N . GLY A 1 168 ? -13.532 -15.895 16.906 1.00 69.75 168 GLY A N 1
ATOM 1298 C CA . GLY A 1 168 ? -14.711 -16.491 17.540 1.00 69.75 168 GLY A CA 1
ATOM 1299 C C . GLY A 1 168 ? -14.548 -16.664 19.053 1.00 69.75 168 GLY A C 1
ATOM 1300 O O . GLY A 1 168 ? -15.437 -16.282 19.817 1.00 69.75 168 GLY A O 1
ATOM 1301 N N . VAL A 1 169 ? -13.381 -17.148 19.494 1.00 66.75 169 VAL A N 1
ATOM 1302 C CA . VAL A 1 169 ? -13.076 -17.331 20.924 1.00 66.75 169 VAL A CA 1
ATOM 1303 C C . VAL A 1 169 ? -13.058 -15.995 21.672 1.00 66.75 169 VAL A C 1
ATOM 1305 O O . VAL A 1 169 ? -13.677 -15.888 22.727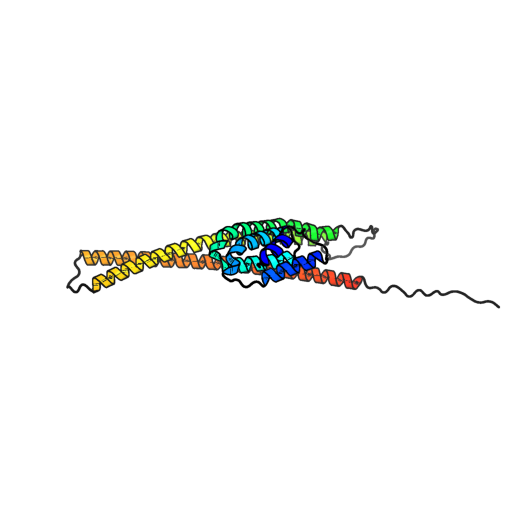 1.00 66.75 169 VAL A O 1
ATOM 1308 N N . ARG A 1 170 ? -12.439 -14.941 21.116 1.00 71.81 170 ARG A N 1
ATOM 1309 C CA . ARG A 1 170 ? -12.407 -13.613 21.766 1.00 71.81 170 ARG A CA 1
ATOM 1310 C C . ARG A 1 170 ? -13.796 -13.006 21.952 1.00 71.81 170 ARG A C 1
ATOM 1312 O O . ARG A 1 170 ? -14.056 -12.371 22.972 1.00 71.81 170 ARG A O 1
ATOM 1319 N N . GLN A 1 171 ? -14.687 -13.177 20.976 1.00 73.19 171 GLN A N 1
ATOM 1320 C CA . GLN A 1 171 ? -16.035 -12.614 21.048 1.00 73.19 171 GLN A CA 1
ATOM 1321 C C . GLN A 1 171 ? -16.905 -13.343 22.082 1.00 73.19 171 GLN A C 1
ATOM 1323 O O . GLN A 1 171 ? -17.649 -12.698 22.823 1.00 73.19 171 GLN A O 1
ATOM 1328 N N . GLN A 1 172 ? -16.771 -14.667 22.185 1.00 65.25 172 GLN A N 1
ATOM 1329 C CA . GLN A 1 172 ? -17.452 -15.461 23.213 1.00 65.25 172 GLN A CA 1
ATOM 1330 C C . GLN A 1 172 ? -16.873 -15.226 24.616 1.00 65.25 172 GLN A C 1
ATOM 1332 O O . GLN A 1 172 ? -17.629 -15.146 25.583 1.00 65.25 172 GLN A O 1
ATOM 1337 N N . GLU A 1 173 ? -15.556 -15.041 24.741 1.00 68.19 173 GLU A N 1
ATOM 1338 C CA . GLU A 1 173 ? -14.907 -14.702 26.011 1.00 68.19 173 GLU A CA 1
ATOM 1339 C C . GLU A 1 173 ? -15.416 -13.363 26.565 1.00 68.19 173 GLU A C 1
ATOM 1341 O O . GLU A 1 173 ? -15.755 -13.269 27.746 1.00 68.19 173 GLU A O 1
ATOM 1346 N N . ALA A 1 174 ? -15.562 -12.352 25.702 1.00 72.56 174 ALA A N 1
ATOM 1347 C CA . ALA A 1 174 ? -16.136 -11.065 26.081 1.00 72.56 174 ALA A CA 1
ATOM 1348 C C . ALA A 1 174 ? -17.577 -11.209 26.605 1.00 72.56 174 ALA A C 1
ATOM 1350 O O . ALA A 1 174 ? -17.916 -10.625 27.634 1.00 72.56 174 ALA A O 1
ATOM 1351 N N . GLN A 1 175 ? -18.407 -12.036 25.957 1.00 71.56 175 GLN A N 1
ATOM 1352 C CA . GLN A 1 175 ? -19.780 -12.307 26.405 1.00 71.56 175 GLN A CA 1
ATOM 1353 C C . GLN A 1 175 ? -19.820 -13.030 27.762 1.00 71.56 175 GLN A C 1
ATOM 1355 O O . GLN A 1 175 ? -20.616 -12.667 28.631 1.00 71.56 175 GLN A O 1
ATOM 1360 N N . ALA A 1 176 ? -18.939 -14.010 27.984 1.00 65.38 176 ALA A N 1
ATOM 1361 C CA . ALA A 1 176 ? -18.853 -14.740 29.250 1.00 65.38 176 ALA A CA 1
ATOM 1362 C C . ALA A 1 176 ? -18.382 -13.845 30.413 1.00 65.38 176 ALA A C 1
ATOM 1364 O O . ALA A 1 176 ? -18.949 -13.897 31.508 1.00 65.38 176 ALA A O 1
ATOM 1365 N N . GLN A 1 177 ? -17.393 -12.975 30.177 1.00 72.88 177 GLN A N 1
ATOM 1366 C CA . GLN A 1 177 ? -16.947 -11.983 31.163 1.00 72.88 177 GLN A CA 1
ATOM 1367 C C . GLN A 1 177 ? -18.069 -10.990 31.506 1.00 72.88 177 GLN A C 1
ATOM 1369 O O . GLN A 1 177 ? -18.257 -10.633 32.674 1.00 72.88 177 GLN A O 1
ATOM 1374 N N . GLN A 1 178 ? -18.872 -10.601 30.512 1.00 77.12 178 GLN A N 1
ATOM 1375 C CA . GLN A 1 178 ? -20.041 -9.752 30.718 1.00 77.12 178 GLN A CA 1
ATOM 1376 C C . GLN A 1 178 ? -21.100 -10.449 31.591 1.00 77.12 178 GLN A C 1
ATOM 1378 O O . GLN A 1 178 ? -21.582 -9.844 32.549 1.00 77.12 178 GLN A O 1
ATOM 1383 N N . ALA A 1 179 ? -21.391 -11.733 31.359 1.00 70.56 179 ALA A N 1
ATOM 1384 C CA . ALA A 1 179 ? -22.320 -12.508 32.189 1.00 70.56 179 ALA A CA 1
ATOM 1385 C C . ALA A 1 179 ? -21.829 -12.662 33.644 1.00 70.56 179 ALA A C 1
ATOM 1387 O O . ALA A 1 179 ? -22.588 -12.436 34.588 1.00 70.56 179 ALA A O 1
ATOM 1388 N N . LEU A 1 180 ? -20.541 -12.965 33.849 1.00 71.81 180 LEU A N 1
ATOM 1389 C CA . LEU A 1 180 ? -19.939 -13.067 35.186 1.00 71.81 180 LEU A CA 1
ATOM 1390 C C . LEU A 1 180 ? -19.993 -11.739 35.954 1.00 71.81 180 LEU A C 1
ATOM 1392 O O . LEU A 1 180 ? -20.283 -11.728 37.154 1.00 71.81 180 LEU A O 1
ATOM 1396 N N . SER A 1 181 ? -19.753 -10.610 35.280 1.00 75.38 181 SER A N 1
ATOM 1397 C CA . SER A 1 181 ? -19.865 -9.291 35.914 1.00 75.38 181 SER A CA 1
ATOM 1398 C C . SER A 1 181 ? -21.298 -8.968 36.360 1.00 75.38 181 SER A C 1
ATOM 1400 O O . SER A 1 181 ? -21.475 -8.422 37.450 1.00 75.38 181 SER A O 1
ATOM 1402 N N . GLN A 1 182 ? -22.320 -9.388 35.601 1.00 76.38 182 GLN A N 1
ATOM 1403 C CA . GLN A 1 182 ? -23.730 -9.233 35.987 1.00 76.38 182 GLN A CA 1
ATOM 1404 C C . GLN A 1 182 ? -24.086 -10.059 37.230 1.00 76.38 182 GLN A C 1
ATOM 1406 O O . GLN A 1 182 ? -24.704 -9.535 38.159 1.00 76.38 182 GLN A O 1
ATOM 1411 N N . VAL A 1 183 ? -23.644 -11.321 37.293 1.00 74.44 183 VAL A N 1
ATOM 1412 C CA . VAL A 1 183 ? -23.844 -12.185 38.473 1.00 74.44 183 VAL A CA 1
ATOM 1413 C C . VAL A 1 183 ? -23.173 -11.576 39.706 1.00 74.44 183 VAL A C 1
ATOM 1415 O O . VAL A 1 183 ? -23.777 -11.489 40.777 1.00 74.44 183 VAL A O 1
ATOM 1418 N N . ARG A 1 184 ? -21.939 -11.078 39.556 1.00 76.50 184 ARG A N 1
ATOM 1419 C CA . ARG A 1 184 ? -21.204 -10.417 40.642 1.00 76.50 184 ARG A CA 1
ATOM 1420 C C . ARG A 1 184 ? -21.916 -9.151 41.127 1.00 76.50 184 ARG A C 1
ATOM 1422 O O . ARG A 1 184 ? -21.966 -8.908 42.330 1.00 76.50 184 ARG A O 1
ATOM 1429 N N . GLN A 1 185 ? -22.497 -8.368 40.219 1.00 77.38 185 GLN A N 1
ATOM 1430 C CA . GLN A 1 185 ? -23.244 -7.157 40.560 1.00 77.38 185 GLN A CA 1
ATOM 1431 C C . GLN A 1 185 ? -24.557 -7.476 41.296 1.00 77.38 185 GLN A C 1
ATOM 1433 O O . GLN A 1 185 ? -24.864 -6.826 42.296 1.00 77.38 185 GLN A O 1
ATOM 1438 N N . GLN A 1 186 ? -25.286 -8.520 40.881 1.00 70.75 186 GLN A N 1
ATOM 1439 C CA . GLN A 1 186 ? -26.469 -9.006 41.606 1.00 70.75 186 GLN A CA 1
ATOM 1440 C C . GLN A 1 186 ? -26.127 -9.508 43.014 1.00 70.75 186 GLN A C 1
ATOM 1442 O O . GLN A 1 186 ? -26.858 -9.213 43.960 1.00 70.75 186 GLN A O 1
ATOM 1447 N N . ALA A 1 187 ? -24.998 -10.201 43.182 1.00 68.69 187 ALA A N 1
ATOM 1448 C CA . ALA A 1 187 ? -24.544 -10.661 44.493 1.00 68.69 187 ALA A CA 1
ATOM 1449 C C . ALA A 1 187 ? -24.218 -9.493 45.445 1.00 68.69 187 ALA A C 1
ATOM 1451 O O . ALA A 1 187 ? -24.596 -9.528 46.615 1.00 68.69 187 ALA A O 1
ATOM 1452 N N . VAL A 1 188 ? -23.578 -8.427 44.947 1.00 73.00 188 VAL A N 1
ATOM 1453 C CA . VAL A 1 188 ? -23.291 -7.215 45.740 1.00 73.00 188 VAL A CA 1
ATOM 1454 C C . VAL A 1 188 ? -24.583 -6.499 46.152 1.00 73.00 188 VAL A C 1
ATOM 1456 O O . VAL A 1 188 ? -24.712 -6.085 47.303 1.00 73.00 188 VAL A O 1
ATOM 1459 N N . LEU A 1 189 ? -25.563 -6.393 45.248 1.00 70.31 189 LEU A N 1
ATOM 1460 C CA . LEU A 1 189 ? -26.878 -5.811 45.553 1.00 70.31 189 LEU A CA 1
ATOM 1461 C C . LEU A 1 189 ? -27.643 -6.631 46.604 1.00 70.31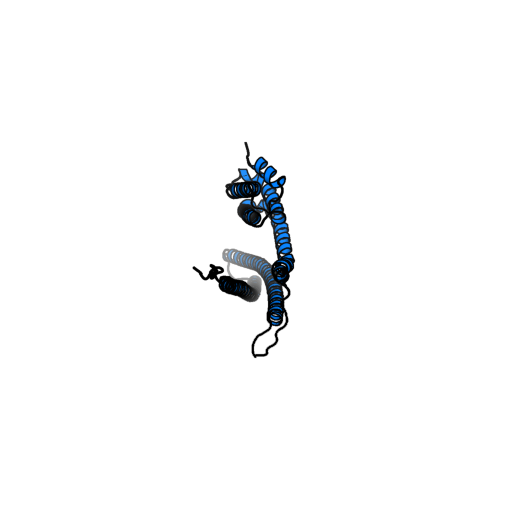 189 LEU A C 1
ATOM 1463 O O . LEU A 1 189 ? -28.311 -6.061 47.466 1.00 70.31 189 LEU A O 1
ATOM 1467 N N . ALA A 1 190 ? -27.515 -7.960 46.570 1.00 64.56 190 ALA A N 1
ATOM 1468 C CA . ALA A 1 190 ? -28.107 -8.846 47.568 1.00 64.56 190 ALA A CA 1
ATOM 1469 C C . ALA A 1 190 ? -27.454 -8.689 48.954 1.00 64.56 190 ALA A C 1
ATOM 1471 O O . ALA A 1 190 ? -28.166 -8.671 49.954 1.00 64.56 190 ALA A O 1
ATOM 1472 N N . GLN A 1 191 ? -26.130 -8.498 49.026 1.00 65.94 191 GLN A N 1
ATOM 1473 C CA . GLN A 1 191 ? -25.411 -8.278 50.292 1.00 65.94 191 GLN A CA 1
ATOM 1474 C C . GLN A 1 191 ? -25.773 -6.954 50.983 1.00 65.94 191 GLN A C 1
ATOM 1476 O O . GLN A 1 191 ? -25.693 -6.859 52.204 1.00 65.94 191 GLN A O 1
ATOM 1481 N N . GLN A 1 192 ? -26.207 -5.936 50.233 1.00 67.75 192 GLN A N 1
ATOM 1482 C CA . GLN A 1 192 ? -26.640 -4.658 50.814 1.00 67.75 192 GLN A CA 1
ATOM 1483 C C . GLN A 1 192 ? -28.023 -4.740 51.489 1.00 67.75 192 GLN A C 1
ATOM 1485 O O . GLN A 1 192 ? -28.340 -3.907 52.344 1.00 67.75 192 GLN A O 1
ATOM 1490 N N . ARG A 1 193 ? -28.841 -5.760 51.176 1.00 62.66 193 ARG A N 1
ATOM 1491 C CA . ARG A 1 193 ? -30.129 -6.000 51.846 1.00 62.66 193 ARG A CA 1
ATOM 1492 C C . ARG A 1 193 ? -29.914 -6.710 53.184 1.00 62.66 193 ARG A C 1
ATOM 1494 O O . ARG A 1 193 ? -29.941 -7.931 53.279 1.00 62.66 193 ARG A O 1
ATOM 1501 N N . HIS A 1 194 ? -29.725 -5.923 54.238 1.00 57.53 194 HIS A N 1
ATOM 1502 C CA . HIS A 1 194 ? -29.636 -6.402 55.616 1.00 57.53 194 HIS A CA 1
ATOM 1503 C C . HIS A 1 194 ? -30.993 -6.947 56.120 1.00 57.53 194 HIS A C 1
ATOM 1505 O O . HIS A 1 194 ? -31.772 -6.194 56.700 1.00 57.53 194 HIS A O 1
ATOM 1511 N N . SER A 1 195 ? -31.285 -8.245 55.963 1.00 49.47 195 SER A N 1
ATOM 1512 C CA . SER A 1 195 ? -32.219 -8.963 56.854 1.00 49.47 195 SER A CA 1
ATOM 1513 C C . SER A 1 195 ? -32.027 -10.489 56.838 1.00 49.47 195 SER A C 1
ATOM 1515 O O . SER A 1 195 ? -31.537 -11.088 55.887 1.00 49.47 195 SER A O 1
ATOM 1517 N N . LYS A 1 196 ? -32.318 -11.089 57.996 1.00 62.91 196 LYS A N 1
ATOM 1518 C CA . LYS A 1 196 ? -31.835 -12.380 58.500 1.00 62.91 196 LYS A CA 1
ATOM 1519 C C . LYS A 1 196 ? -32.481 -13.593 57.810 1.00 62.91 196 LYS A C 1
ATOM 1521 O O . LYS A 1 196 ? -33.680 -13.604 57.554 1.00 62.91 196 LYS A O 1
ATOM 1526 N N . THR A 1 197 ? -31.669 -14.643 57.660 1.00 59.41 197 THR A N 1
ATOM 1527 C CA . THR A 1 197 ? -31.960 -16.006 57.162 1.00 59.41 197 THR A CA 1
ATOM 1528 C C . THR A 1 197 ? -32.368 -16.128 55.683 1.00 59.41 197 THR A C 1
ATOM 1530 O O . THR A 1 197 ? -33.457 -15.699 55.306 1.00 59.41 197 THR A O 1
ATOM 1533 N N . PRO A 1 198 ? -31.526 -16.762 54.837 1.00 56.47 198 PRO A N 1
ATOM 1534 C CA . PRO A 1 198 ? -31.873 -17.028 53.451 1.00 56.47 198 PRO A CA 1
ATOM 1535 C C . PRO A 1 198 ? -33.030 -18.026 53.401 1.00 56.47 198 PRO A C 1
ATOM 1537 O O . PRO A 1 198 ? -32.927 -19.141 53.908 1.00 56.47 198 PRO A O 1
ATOM 1540 N N . THR A 1 199 ? -34.137 -17.623 52.784 1.00 69.19 199 THR A N 1
ATOM 1541 C CA . THR A 1 199 ? -35.238 -18.528 52.446 1.00 69.19 199 THR A CA 1
ATOM 1542 C C . THR A 1 199 ? -34.727 -19.687 51.579 1.00 69.19 199 THR A C 1
ATOM 1544 O O . THR A 1 199 ? -33.797 -19.491 50.792 1.00 69.19 199 THR A O 1
ATOM 1547 N N . PRO A 1 200 ? -35.339 -20.884 51.646 1.00 69.19 200 PRO A N 1
ATOM 1548 C CA . PRO A 1 200 ? -34.923 -22.043 50.847 1.00 69.19 200 PRO A CA 1
ATOM 1549 C C . PRO A 1 200 ? -34.907 -21.763 49.333 1.00 69.19 200 PRO A C 1
ATOM 1551 O O . PRO A 1 200 ? -34.049 -22.279 48.624 1.00 69.19 200 PRO A O 1
ATOM 1554 N N . GLN A 1 201 ? -35.767 -20.864 48.838 1.00 65.94 201 GLN A N 1
ATOM 1555 C CA . GLN A 1 201 ? -35.703 -20.363 47.456 1.00 65.94 201 GLN A CA 1
ATOM 1556 C C . GLN A 1 201 ? -34.430 -19.552 47.161 1.00 65.94 201 GLN A C 1
ATOM 1558 O O . GLN A 1 201 ? -33.850 -19.693 46.088 1.00 65.94 201 GLN A O 1
ATOM 1563 N N . THR A 1 202 ? -33.958 -18.741 48.111 1.00 65.25 202 THR A N 1
ATOM 1564 C CA . THR A 1 202 ? -32.718 -17.959 47.978 1.00 65.25 202 THR A CA 1
ATOM 1565 C C . THR A 1 202 ? -31.484 -18.862 48.019 1.00 65.25 202 THR A C 1
ATOM 1567 O O . THR A 1 202 ? -30.546 -18.655 47.254 1.00 65.25 202 THR A O 1
ATOM 1570 N N . GLN A 1 203 ? -31.487 -19.899 48.864 1.00 68.19 203 GLN A N 1
ATOM 1571 C CA . GLN A 1 203 ? -30.431 -20.919 48.880 1.00 68.19 203 GLN A CA 1
ATOM 1572 C C . GLN A 1 203 ? -30.395 -21.733 47.582 1.00 68.19 203 GLN A C 1
ATOM 1574 O O . GLN A 1 203 ? -29.316 -21.919 47.023 1.00 68.19 203 GLN A O 1
ATOM 1579 N N . ALA A 1 204 ? -31.553 -22.148 47.060 1.00 72.12 204 ALA A N 1
ATOM 1580 C CA . ALA A 1 204 ? -31.642 -22.850 45.781 1.00 72.12 204 ALA A CA 1
ATOM 1581 C C . ALA A 1 204 ? -31.152 -21.979 44.609 1.00 72.12 204 ALA A C 1
ATOM 1583 O O . ALA A 1 204 ? -30.390 -22.456 43.770 1.00 72.12 204 ALA A O 1
ATOM 1584 N N . ALA A 1 205 ? -31.511 -20.690 44.588 1.00 67.31 205 ALA A N 1
ATOM 1585 C CA . ALA A 1 205 ? -31.032 -19.744 43.581 1.00 67.31 205 ALA A CA 1
ATOM 1586 C C . ALA A 1 205 ? -29.512 -19.511 43.671 1.00 67.31 205 ALA A C 1
ATOM 1588 O O . ALA A 1 205 ? -28.837 -19.464 42.645 1.00 67.31 205 ALA A O 1
ATOM 1589 N N . MET A 1 206 ? -28.946 -19.429 44.882 1.00 67.06 206 MET A N 1
ATOM 1590 C CA . MET A 1 206 ? -27.492 -19.337 45.077 1.00 67.06 206 MET A CA 1
ATOM 1591 C C . MET A 1 206 ? -26.767 -20.602 44.612 1.00 67.06 206 MET A C 1
ATOM 1593 O O . MET A 1 206 ? -25.713 -20.506 43.990 1.00 67.06 206 MET A O 1
ATOM 1597 N N . GLN A 1 207 ? -27.329 -21.781 44.885 1.00 76.69 207 GLN A N 1
ATOM 1598 C CA . GLN A 1 207 ? -26.732 -23.059 44.499 1.00 76.69 207 GLN A CA 1
ATOM 1599 C C . GLN A 1 207 ? -26.809 -23.285 42.979 1.00 76.69 207 GLN A C 1
ATOM 1601 O O . 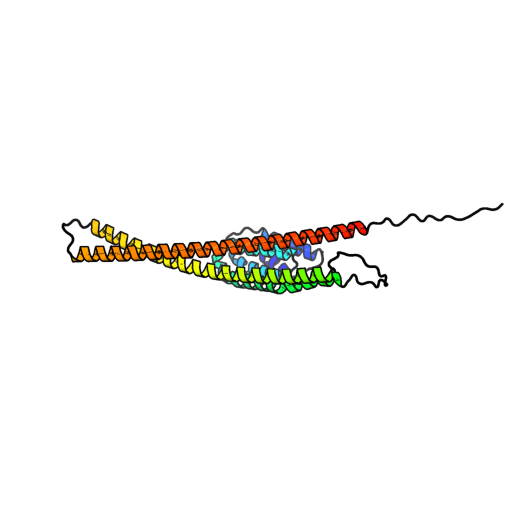GLN A 1 207 ? -25.832 -23.729 42.378 1.00 76.69 207 GLN A O 1
ATOM 1606 N N . GLN A 1 208 ? -27.911 -22.883 42.334 1.00 72.94 208 GLN A N 1
ATOM 1607 C CA . GLN A 1 208 ? -28.016 -22.831 40.870 1.00 72.94 208 GLN A CA 1
ATOM 1608 C C . GLN A 1 208 ? -27.048 -21.811 40.256 1.00 72.94 208 GLN A C 1
ATOM 1610 O O . GLN A 1 208 ? -26.397 -22.117 39.259 1.00 72.94 208 GLN A O 1
ATOM 1615 N N . GLY A 1 209 ? -26.905 -20.630 40.864 1.00 68.25 209 GLY A N 1
ATOM 1616 C CA . GLY A 1 209 ? -25.943 -19.615 40.430 1.00 68.25 209 GLY A CA 1
ATOM 1617 C C . GLY A 1 209 ? -24.491 -20.087 40.551 1.00 68.25 209 GLY A C 1
ATOM 1618 O O . GLY A 1 209 ? -23.700 -19.866 39.638 1.00 68.25 209 GLY A O 1
ATOM 1619 N N . ALA A 1 210 ? -24.150 -20.803 41.626 1.00 70.00 210 ALA A N 1
ATOM 1620 C CA . ALA A 1 210 ? -22.831 -21.403 41.815 1.00 70.00 210 ALA A CA 1
ATOM 1621 C C . ALA A 1 210 ? -22.540 -22.488 40.766 1.00 70.00 210 ALA A C 1
ATOM 1623 O O . ALA A 1 210 ? -21.486 -22.455 40.137 1.00 70.00 210 ALA A O 1
ATOM 1624 N N . GLN A 1 211 ? -23.498 -23.383 40.493 1.00 76.62 211 GLN A N 1
ATOM 1625 C CA . GLN A 1 211 ? -23.356 -24.396 39.440 1.00 76.62 211 GLN A CA 1
ATOM 1626 C C . GLN A 1 211 ? -23.233 -23.777 38.040 1.00 76.62 211 GLN A C 1
ATOM 1628 O O . GLN A 1 211 ? -22.459 -24.262 37.216 1.00 76.62 211 GLN A O 1
ATOM 1633 N N . GLN A 1 212 ? -23.970 -22.700 37.751 1.00 69.38 212 GLN A N 1
ATOM 1634 C CA . GLN A 1 212 ? -23.836 -21.969 36.488 1.00 69.38 212 GLN A CA 1
ATOM 1635 C C . GLN A 1 212 ? -22.482 -21.264 36.371 1.00 69.38 212 GLN A C 1
ATOM 1637 O O . GLN A 1 212 ? -21.876 -21.301 35.300 1.00 69.38 212 GLN A O 1
ATOM 1642 N N . ALA A 1 213 ? -21.981 -20.670 37.457 1.00 63.62 213 ALA A N 1
ATOM 1643 C CA . ALA A 1 213 ? -20.660 -20.049 37.489 1.00 63.62 213 ALA A CA 1
ATOM 1644 C C . ALA A 1 213 ? -19.538 -21.079 37.287 1.00 63.62 213 ALA A C 1
ATOM 1646 O O . ALA A 1 213 ? -18.610 -20.825 36.524 1.00 63.62 213 ALA A O 1
ATOM 1647 N N . GLU A 1 214 ? -19.650 -22.258 37.897 1.00 74.44 214 GLU A N 1
ATOM 1648 C CA . GLU A 1 214 ? -18.689 -23.353 37.741 1.00 74.44 214 GLU A CA 1
ATOM 1649 C C . GLU A 1 214 ? -18.700 -23.914 36.310 1.00 74.44 214 GLU A C 1
ATOM 1651 O O . GLU A 1 214 ? -17.645 -24.087 35.699 1.00 74.44 214 GLU A O 1
ATOM 1656 N N . LYS A 1 215 ? -19.886 -24.085 35.705 1.00 73.56 215 LYS A N 1
ATOM 1657 C CA . LYS A 1 215 ? -20.012 -24.435 34.279 1.00 73.56 215 LYS A CA 1
ATOM 1658 C C . LYS A 1 215 ? -19.387 -23.379 33.365 1.00 73.56 215 LYS A C 1
ATOM 1660 O O . LYS A 1 215 ? -18.712 -23.739 32.402 1.00 73.56 215 LYS A O 1
ATOM 1665 N N . ALA A 1 216 ? -19.590 -22.095 33.662 1.00 62.34 216 ALA A N 1
ATOM 1666 C CA . ALA A 1 216 ? -19.007 -20.996 32.897 1.00 62.34 216 ALA A CA 1
ATOM 1667 C C . ALA A 1 216 ? -17.475 -20.945 33.040 1.00 62.34 216 ALA A C 1
ATOM 1669 O O . ALA A 1 216 ? -16.774 -20.717 32.056 1.00 62.34 216 ALA A O 1
ATOM 1670 N N . GLN A 1 217 ? -16.943 -21.216 34.235 1.00 68.50 217 GLN A N 1
ATOM 1671 C CA . GLN A 1 217 ? -15.501 -21.324 34.472 1.00 68.50 217 GLN A CA 1
ATOM 1672 C C . GLN A 1 217 ? -14.886 -22.524 33.741 1.00 68.50 217 GLN A C 1
ATOM 1674 O O . GLN A 1 217 ? -13.847 -22.371 33.100 1.00 68.50 217 GLN A O 1
ATOM 1679 N N . ALA A 1 218 ? -15.535 -23.691 33.771 1.00 73.25 218 ALA A N 1
ATOM 1680 C CA . ALA A 1 218 ? -15.081 -24.876 33.043 1.00 73.25 218 ALA A CA 1
ATOM 1681 C C . ALA A 1 218 ? -15.070 -24.644 31.521 1.00 73.25 218 ALA A C 1
ATOM 1683 O O . ALA A 1 218 ? -14.094 -24.981 30.850 1.00 73.25 218 ALA A O 1
ATOM 1684 N N . GLN A 1 219 ? -16.112 -23.997 30.984 1.00 70.31 219 GLN A N 1
ATOM 1685 C CA . GLN A 1 219 ? -16.154 -23.582 29.579 1.00 70.31 219 GLN A CA 1
ATOM 1686 C C . GLN A 1 219 ? -15.019 -22.605 29.250 1.00 70.31 219 GLN A C 1
ATOM 1688 O O . GLN A 1 219 ? -14.304 -22.811 28.274 1.00 70.31 219 GLN A O 1
ATOM 1693 N N . HIS A 1 220 ? -14.794 -21.586 30.083 1.00 68.19 220 HIS A N 1
ATOM 1694 C CA . HIS A 1 220 ? -13.706 -20.626 29.890 1.00 68.19 220 HIS A CA 1
ATOM 1695 C C . HIS A 1 220 ? -12.325 -21.304 29.859 1.00 68.19 220 HIS A C 1
ATOM 1697 O O . HIS A 1 220 ? -11.515 -21.006 28.983 1.00 68.19 220 HIS A O 1
ATOM 1703 N N . HIS A 1 221 ? -12.071 -22.267 30.750 1.00 74.75 221 HIS A N 1
ATOM 1704 C CA . HIS A 1 221 ? -10.813 -23.017 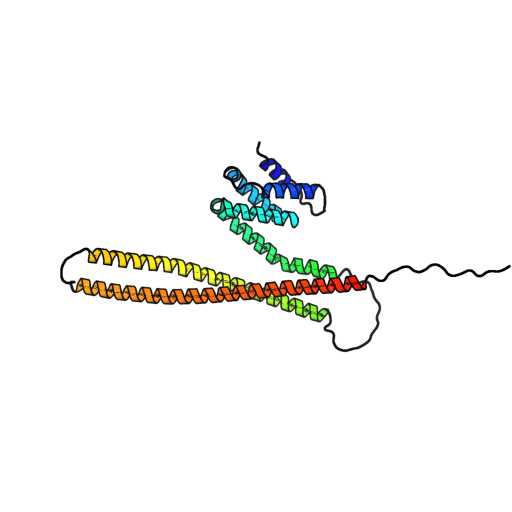30.771 1.00 74.75 221 HIS A CA 1
ATOM 1705 C C . HIS A 1 221 ? -10.617 -23.866 29.501 1.00 74.75 221 HIS A C 1
ATOM 1707 O O . HIS A 1 221 ? -9.533 -23.879 28.917 1.00 74.75 221 HIS A O 1
ATOM 1713 N N . GLN A 1 222 ? -11.681 -24.516 29.016 1.00 74.88 222 GLN A N 1
ATOM 1714 C CA . GLN A 1 222 ? -11.658 -25.266 27.756 1.00 74.88 222 GLN A CA 1
ATOM 1715 C C . GLN A 1 222 ? -11.369 -24.358 26.547 1.00 74.88 222 GLN A C 1
ATOM 1717 O O . GLN A 1 222 ? -10.597 -24.731 25.660 1.00 74.88 222 GLN A O 1
ATOM 1722 N N . PHE A 1 223 ? -11.938 -23.152 26.517 1.00 68.12 223 PHE A N 1
ATOM 1723 C CA . PHE A 1 223 ? -11.683 -22.180 25.451 1.00 68.12 223 PHE A CA 1
ATOM 1724 C C . PHE A 1 223 ? -10.262 -21.620 25.491 1.00 68.12 223 PHE A C 1
ATOM 1726 O O . PHE A 1 223 ? -9.627 -21.472 24.447 1.00 68.12 223 PHE A O 1
ATOM 1733 N N . GLN A 1 224 ? -9.726 -21.368 26.684 1.00 71.06 224 GLN A N 1
ATOM 1734 C CA . GLN A 1 224 ? -8.346 -20.920 26.847 1.00 71.06 224 GLN A CA 1
ATOM 1735 C C . GLN A 1 224 ? -7.349 -21.980 26.346 1.00 71.06 224 GLN A C 1
ATOM 1737 O O . GLN A 1 224 ? -6.372 -21.641 25.676 1.00 71.06 224 GLN A O 1
ATOM 1742 N N . ALA A 1 225 ? -7.638 -23.268 26.568 1.00 74.69 225 ALA A N 1
ATOM 1743 C CA . ALA A 1 225 ? -6.858 -24.372 26.010 1.00 74.69 225 ALA A CA 1
ATOM 1744 C C . ALA A 1 225 ? -6.918 -24.421 24.468 1.00 74.69 225 ALA A C 1
ATOM 1746 O O . ALA A 1 225 ? -5.887 -24.605 23.818 1.00 74.69 225 ALA A O 1
ATOM 1747 N N . GLN A 1 226 ? -8.091 -24.191 23.862 1.00 70.25 226 GLN A N 1
ATOM 1748 C CA . GLN A 1 226 ? -8.222 -24.091 22.400 1.00 70.25 226 GLN A CA 1
ATOM 1749 C C . GLN A 1 226 ? -7.455 -22.892 21.822 1.00 70.25 226 GLN A C 1
ATOM 1751 O O . GLN A 1 226 ? -6.798 -23.024 20.789 1.00 70.25 226 GLN A O 1
ATOM 1756 N N . ALA A 1 227 ? -7.481 -21.740 22.496 1.00 67.88 227 ALA A N 1
ATOM 1757 C CA . ALA A 1 227 ? -6.715 -20.564 22.089 1.00 67.88 227 ALA A CA 1
ATOM 1758 C C . ALA A 1 227 ? -5.197 -20.807 22.166 1.00 67.88 227 ALA A C 1
ATOM 1760 O O . ALA A 1 227 ? -4.465 -20.413 21.257 1.00 67.88 227 ALA A O 1
ATOM 1761 N N . ALA A 1 228 ? -4.723 -21.497 23.209 1.00 73.25 228 ALA A N 1
ATOM 1762 C CA . ALA A 1 228 ? -3.317 -21.873 23.347 1.00 73.25 228 ALA A CA 1
ATOM 1763 C C . ALA A 1 228 ? -2.862 -22.834 22.233 1.00 73.25 228 ALA A C 1
ATOM 1765 O O . ALA A 1 228 ? -1.791 -22.639 21.654 1.00 73.25 228 ALA A O 1
ATOM 1766 N N . ALA A 1 229 ? -3.694 -23.818 21.874 1.00 74.25 229 ALA A N 1
ATOM 1767 C CA . ALA A 1 229 ? -3.423 -24.723 20.757 1.00 74.25 229 ALA A CA 1
ATOM 1768 C C . ALA A 1 229 ? -3.355 -23.971 19.414 1.00 74.25 229 ALA A C 1
ATOM 1770 O O . ALA A 1 229 ? -2.423 -24.166 18.635 1.00 74.25 229 ALA A O 1
ATOM 1771 N N . ALA A 1 230 ? -4.289 -23.048 19.164 1.00 68.06 230 ALA A N 1
ATOM 1772 C CA . ALA A 1 230 ? -4.272 -22.213 17.963 1.00 68.06 230 ALA A CA 1
ATOM 1773 C C . ALA A 1 230 ? -3.030 -21.302 17.901 1.00 68.06 230 ALA A C 1
ATOM 1775 O O . ALA A 1 230 ? -2.431 -21.145 16.837 1.00 68.06 230 ALA A O 1
ATOM 1776 N N . ALA A 1 231 ? -2.594 -20.747 19.037 1.00 71.38 231 ALA A N 1
ATOM 1777 C CA . ALA A 1 231 ? -1.369 -19.956 19.120 1.00 71.38 231 ALA A CA 1
ATOM 1778 C C . ALA A 1 231 ? -0.108 -20.788 18.814 1.00 71.38 231 ALA A C 1
ATOM 1780 O O . ALA A 1 231 ? 0.782 -20.303 18.114 1.00 71.38 231 ALA A O 1
ATOM 1781 N N . GLN A 1 232 ? -0.043 -22.046 19.269 1.00 76.19 232 GLN A N 1
ATOM 1782 C CA . GLN A 1 232 ? 1.052 -22.966 18.928 1.00 76.19 232 GLN A CA 1
ATOM 1783 C C . GLN A 1 232 ? 1.118 -23.268 17.428 1.00 76.19 232 GLN A C 1
ATOM 1785 O O . GLN A 1 232 ? 2.205 -23.226 16.850 1.00 76.19 232 GLN A O 1
ATOM 1790 N N . VAL A 1 233 ? -0.028 -23.513 16.782 1.00 75.00 233 VAL A N 1
ATOM 1791 C CA . VAL A 1 233 ? -0.094 -23.731 15.325 1.00 75.00 233 VAL A CA 1
ATOM 1792 C C . VAL A 1 233 ? 0.415 -22.500 14.569 1.00 75.00 233 VAL A C 1
ATOM 1794 O O . VAL A 1 233 ? 1.175 -22.620 13.610 1.00 75.00 233 VAL A O 1
ATOM 1797 N N . LEU A 1 234 ? 0.060 -21.302 15.035 1.00 70.12 234 LEU A N 1
ATOM 1798 C CA . LEU A 1 234 ? 0.484 -20.048 14.414 1.00 70.12 234 LEU A CA 1
ATOM 1799 C C . LEU A 1 234 ? 1.994 -19.801 14.580 1.00 70.12 234 LEU A C 1
ATOM 1801 O O . LEU A 1 234 ? 2.657 -19.375 13.634 1.00 70.12 234 LEU A O 1
ATOM 1805 N N . ALA A 1 235 ? 2.553 -20.138 15.745 1.00 74.38 235 ALA A N 1
ATOM 1806 C CA . ALA A 1 235 ? 3.994 -20.093 15.986 1.00 74.38 235 ALA A CA 1
ATOM 1807 C C . ALA A 1 235 ? 4.760 -21.095 15.101 1.00 74.38 235 ALA A C 1
ATOM 1809 O O . ALA A 1 235 ? 5.792 -20.745 14.525 1.00 74.38 235 ALA A O 1
ATOM 1810 N N . GLN A 1 236 ? 4.237 -22.315 14.923 1.00 76.31 236 GLN A N 1
ATOM 1811 C CA . GLN A 1 236 ? 4.806 -23.295 13.988 1.00 76.31 236 GLN A CA 1
ATOM 1812 C C . GLN A 1 236 ? 4.783 -22.790 12.541 1.00 76.31 236 GLN A C 1
ATOM 1814 O O . GLN A 1 236 ? 5.798 -22.882 11.849 1.00 76.31 236 GLN A O 1
ATOM 1819 N N . ALA A 1 237 ? 3.666 -22.211 12.096 1.00 68.56 237 ALA A N 1
ATOM 1820 C CA . ALA A 1 237 ? 3.542 -21.657 10.750 1.00 68.56 237 ALA A CA 1
ATOM 1821 C C . ALA A 1 237 ? 4.539 -20.507 10.505 1.00 68.56 237 ALA A C 1
ATOM 1823 O O . ALA A 1 237 ? 5.169 -20.440 9.449 1.00 68.56 237 ALA A O 1
ATOM 1824 N N . GLN A 1 238 ? 4.751 -19.632 11.495 1.00 74.31 238 GLN A N 1
ATOM 1825 C CA . GLN A 1 238 ? 5.763 -18.572 11.416 1.00 74.31 238 GLN A CA 1
ATOM 1826 C C . GLN A 1 238 ? 7.191 -19.127 11.329 1.00 74.31 238 GLN A C 1
ATOM 1828 O O . GLN A 1 238 ? 7.983 -18.637 10.523 1.00 74.31 238 GLN A O 1
ATOM 1833 N N . GLY A 1 239 ? 7.512 -20.169 12.102 1.00 76.50 239 GLY A N 1
ATOM 1834 C CA . GLY A 1 239 ? 8.815 -20.836 12.033 1.00 76.50 239 GLY A CA 1
ATOM 1835 C C . GLY A 1 239 ? 9.088 -21.452 10.657 1.00 76.50 239 GLY A C 1
ATOM 1836 O O . GLY A 1 239 ? 10.177 -21.290 10.106 1.00 76.50 239 GLY A O 1
ATOM 1837 N N . GLN A 1 240 ? 8.081 -22.086 10.049 1.00 73.06 240 GLN A N 1
ATOM 1838 C CA . GLN A 1 240 ? 8.187 -22.624 8.688 1.00 73.06 240 GLN A CA 1
ATOM 1839 C C . GLN A 1 240 ? 8.393 -21.521 7.640 1.00 73.06 240 GLN A C 1
ATOM 1841 O O . GLN A 1 240 ? 9.209 -21.682 6.732 1.00 73.06 240 GLN A O 1
ATOM 1846 N N . LEU A 1 241 ? 7.711 -20.381 7.785 1.00 70.12 241 LEU A N 1
ATOM 1847 C CA . LEU A 1 241 ? 7.887 -19.230 6.896 1.00 70.12 241 LEU A CA 1
ATOM 1848 C C . LEU A 1 241 ? 9.309 -18.647 6.992 1.00 70.12 241 LEU A C 1
ATOM 1850 O O . LEU A 1 241 ? 9.926 -18.338 5.973 1.00 70.12 241 LEU A O 1
ATOM 1854 N N . GLN A 1 242 ? 9.857 -18.540 8.207 1.00 76.44 242 GLN A N 1
ATOM 1855 C CA . GLN A 1 242 ? 11.233 -18.087 8.428 1.00 76.44 242 GLN A CA 1
ATOM 1856 C C . GLN A 1 242 ? 12.262 -19.058 7.840 1.00 76.44 242 GLN A C 1
ATOM 1858 O O . GLN A 1 242 ? 13.207 -18.615 7.188 1.00 76.44 242 GLN A O 1
ATOM 1863 N N . ALA A 1 243 ? 12.064 -20.369 8.007 1.00 74.12 243 ALA A N 1
ATOM 1864 C CA . ALA A 1 243 ? 12.928 -21.385 7.408 1.00 74.12 243 ALA A CA 1
ATOM 1865 C C . ALA A 1 243 ? 12.902 -21.322 5.869 1.00 74.12 243 ALA A C 1
ATOM 1867 O O . ALA A 1 243 ? 13.950 -21.375 5.224 1.00 74.12 243 ALA A O 1
ATOM 1868 N N . ALA A 1 244 ? 11.720 -21.129 5.273 1.00 67.44 244 ALA A N 1
ATOM 1869 C CA . ALA A 1 244 ? 11.579 -20.945 3.830 1.00 67.44 244 ALA A CA 1
ATOM 1870 C C . ALA A 1 244 ? 12.298 -19.678 3.335 1.00 67.44 244 ALA A C 1
ATOM 1872 O O . ALA A 1 244 ? 12.962 -19.710 2.297 1.00 67.44 244 ALA A O 1
ATOM 1873 N N . HIS A 1 245 ? 12.219 -18.580 4.094 1.00 76.81 245 HIS A N 1
ATOM 1874 C CA . HIS A 1 245 ? 12.936 -17.345 3.781 1.00 76.81 245 HIS A CA 1
ATOM 1875 C C . HIS A 1 245 ? 14.460 -17.531 3.857 1.00 76.81 245 HIS A C 1
ATOM 1877 O O . HIS A 1 245 ? 15.166 -17.138 2.933 1.00 76.81 245 HIS A O 1
ATOM 1883 N N . GLN A 1 246 ? 14.975 -18.200 4.896 1.00 75.56 246 GLN A N 1
ATOM 1884 C CA . GLN A 1 246 ? 16.408 -18.505 5.016 1.00 75.56 246 GLN A CA 1
ATOM 1885 C C . GLN A 1 246 ? 16.917 -19.367 3.853 1.00 75.56 246 GLN A C 1
ATOM 1887 O O . GLN A 1 246 ? 17.980 -19.081 3.301 1.00 75.56 246 GLN A O 1
ATOM 1892 N N . LEU A 1 247 ? 16.146 -20.377 3.435 1.00 73.44 247 LEU A N 1
ATOM 1893 C CA . LEU A 1 247 ? 16.492 -21.222 2.290 1.00 73.44 247 LEU A CA 1
ATOM 1894 C C . LEU A 1 247 ? 16.540 -20.418 0.980 1.00 73.44 247 LEU A C 1
ATOM 1896 O O . LEU A 1 247 ? 17.435 -20.624 0.158 1.00 73.44 247 LEU A O 1
ATOM 1900 N N . ALA A 1 248 ? 15.602 -19.487 0.781 1.00 69.31 248 ALA A N 1
ATOM 1901 C CA . ALA A 1 248 ? 15.596 -18.602 -0.382 1.00 69.31 248 ALA A CA 1
ATOM 1902 C C . ALA A 1 248 ? 16.840 -17.695 -0.409 1.00 69.31 248 ALA A C 1
ATOM 1904 O O . ALA A 1 248 ? 17.514 -17.604 -1.437 1.00 69.31 248 ALA A O 1
ATOM 1905 N N . THR A 1 249 ? 17.200 -17.103 0.732 1.00 75.38 249 THR A N 1
ATOM 1906 C CA . THR A 1 249 ? 18.394 -16.256 0.869 1.00 75.38 249 THR A CA 1
ATOM 1907 C C . THR A 1 249 ? 19.686 -17.046 0.649 1.00 75.38 249 THR A C 1
ATOM 1909 O O . THR A 1 249 ? 20.575 -16.587 -0.068 1.00 75.38 249 THR A O 1
ATOM 1912 N N . GLN A 1 250 ? 19.782 -18.266 1.188 1.00 76.06 250 GLN A N 1
ATOM 1913 C CA . GLN A 1 250 ? 20.936 -19.145 0.974 1.00 76.06 250 GLN A CA 1
ATOM 1914 C C . GLN A 1 250 ? 21.104 -19.498 -0.512 1.00 76.06 250 GLN A C 1
ATOM 1916 O O . GLN A 1 250 ? 22.218 -19.454 -1.037 1.00 76.06 250 GLN A O 1
ATOM 1921 N N . LYS A 1 251 ? 20.004 -19.780 -1.226 1.00 72.81 251 LYS A N 1
ATOM 1922 C CA . LYS A 1 251 ? 20.045 -20.010 -2.679 1.00 72.81 251 LYS A CA 1
ATOM 1923 C C . LYS A 1 251 ? 20.532 -18.783 -3.449 1.00 72.81 251 LYS A C 1
ATOM 1925 O O . LYS A 1 251 ? 21.313 -18.935 -4.386 1.00 72.81 251 LYS A O 1
ATOM 1930 N N . GLN A 1 252 ? 20.109 -17.582 -3.057 1.00 72.88 252 GLN A N 1
ATOM 1931 C CA . GLN A 1 252 ? 20.549 -16.342 -3.698 1.00 72.88 252 GLN A CA 1
ATOM 1932 C C . GLN A 1 252 ? 22.053 -16.095 -3.498 1.00 72.88 252 GLN A C 1
ATOM 1934 O O . GLN A 1 252 ? 22.736 -15.693 -4.438 1.00 72.88 252 GLN A O 1
ATOM 1939 N N . GLN A 1 253 ? 22.586 -16.405 -2.312 1.00 76.62 253 GLN A N 1
ATOM 1940 C CA . GLN A 1 253 ? 24.023 -16.318 -2.031 1.00 76.62 253 GLN A CA 1
ATOM 1941 C C . GLN A 1 253 ? 24.842 -17.324 -2.850 1.00 76.62 253 GLN A C 1
ATOM 1943 O O . GLN A 1 253 ? 25.847 -16.943 -3.445 1.00 76.62 253 GLN A O 1
ATOM 1948 N N . LEU A 1 254 ? 24.394 -18.582 -2.949 1.00 75.50 254 LEU A N 1
ATOM 1949 C CA . LEU A 1 254 ? 25.038 -19.601 -3.791 1.00 75.50 254 LEU A CA 1
ATOM 1950 C C . LEU A 1 254 ? 25.035 -19.209 -5.276 1.00 75.50 254 LEU A C 1
ATOM 1952 O O . LEU A 1 254 ? 26.047 -19.368 -5.956 1.00 75.50 254 LEU A O 1
ATOM 1956 N N . ALA A 1 255 ? 23.931 -18.643 -5.773 1.00 71.12 255 ALA A N 1
ATOM 1957 C CA . ALA A 1 255 ? 23.850 -18.147 -7.146 1.00 71.12 255 ALA A CA 1
ATOM 1958 C C . ALA A 1 255 ? 24.821 -16.978 -7.401 1.00 71.12 255 ALA A C 1
ATOM 1960 O O . ALA A 1 255 ? 25.489 -16.952 -8.434 1.00 71.12 255 ALA A O 1
ATOM 1961 N N . ALA A 1 256 ? 24.947 -16.045 -6.451 1.00 71.94 256 ALA A N 1
ATOM 1962 C CA . ALA A 1 256 ? 25.906 -14.944 -6.537 1.00 71.94 256 ALA A CA 1
ATOM 1963 C C . ALA A 1 256 ? 27.364 -15.440 -6.498 1.00 71.94 256 ALA A C 1
ATOM 1965 O O . ALA A 1 256 ? 28.210 -14.954 -7.247 1.00 71.94 256 ALA A O 1
ATOM 1966 N N . GLN A 1 257 ? 27.657 -16.452 -5.676 1.00 75.31 257 GLN A N 1
ATOM 1967 C CA . GLN A 1 257 ? 28.992 -17.042 -5.568 1.00 75.31 257 GLN A CA 1
ATOM 1968 C C . GLN A 1 257 ? 29.395 -17.792 -6.852 1.00 75.31 257 GLN A C 1
ATOM 1970 O O . GLN A 1 257 ? 30.535 -17.676 -7.300 1.00 75.31 257 GLN A O 1
ATOM 1975 N N . ALA A 1 258 ? 28.450 -18.481 -7.501 1.00 71.69 258 ALA A N 1
ATOM 1976 C CA . ALA A 1 258 ? 28.668 -19.117 -8.802 1.00 71.69 258 ALA A CA 1
ATOM 1977 C C . ALA A 1 258 ? 28.932 -18.098 -9.930 1.00 71.69 258 ALA A C 1
ATOM 1979 O O . ALA A 1 258 ? 29.773 -18.342 -10.795 1.00 71.69 258 ALA A O 1
ATOM 1980 N N . GLN A 1 259 ? 28.258 -16.941 -9.902 1.00 73.44 259 GLN A N 1
ATOM 1981 C CA . GLN A 1 259 ? 28.502 -15.845 -10.849 1.00 73.44 259 GLN A CA 1
ATOM 1982 C C . GLN A 1 259 ? 29.881 -15.208 -10.644 1.00 73.44 259 GLN A C 1
ATOM 1984 O O . GLN A 1 259 ? 30.585 -14.961 -11.619 1.00 73.44 259 GLN A O 1
ATOM 1989 N N . ALA A 1 260 ? 30.304 -15.001 -9.393 1.00 73.00 260 ALA A N 1
ATOM 1990 C CA . ALA A 1 260 ? 31.626 -14.457 -9.082 1.00 73.00 260 ALA A CA 1
ATOM 1991 C C . ALA A 1 260 ? 32.769 -15.367 -9.573 1.00 73.00 260 ALA A C 1
ATOM 1993 O O . ALA A 1 260 ? 33.747 -14.875 -10.132 1.00 73.00 260 ALA A O 1
ATOM 1994 N N . LEU A 1 261 ? 32.619 -16.689 -9.433 1.00 70.88 261 LEU A N 1
ATOM 1995 C CA . LEU A 1 261 ? 33.592 -17.667 -9.937 1.00 70.88 261 LEU A CA 1
ATOM 1996 C C . LEU A 1 261 ? 33.704 -17.659 -11.472 1.00 70.88 261 LEU A C 1
ATOM 1998 O O . LEU A 1 261 ? 34.807 -17.800 -11.996 1.00 70.88 261 LEU A O 1
ATOM 2002 N N . HIS A 1 262 ? 32.596 -17.443 -12.191 1.00 66.62 262 HIS A N 1
ATOM 2003 C CA . HIS A 1 262 ? 32.603 -17.296 -13.654 1.00 66.62 262 HIS A CA 1
ATOM 2004 C C . HIS A 1 262 ? 33.316 -16.014 -14.109 1.00 66.62 262 HIS A C 1
ATOM 2006 O O . HIS A 1 262 ? 34.092 -16.041 -15.062 1.00 66.62 262 HIS A O 1
ATOM 2012 N N . SER A 1 263 ? 33.109 -14.898 -13.405 1.00 65.94 263 SER A N 1
ATOM 2013 C CA . SER A 1 263 ? 33.764 -13.620 -13.713 1.00 65.94 263 SER A CA 1
ATOM 2014 C C . SER A 1 263 ? 35.285 -13.671 -13.527 1.00 65.94 263 SER A C 1
ATOM 2016 O O . SER A 1 263 ? 36.015 -13.023 -14.273 1.00 65.94 263 SER A O 1
ATOM 2018 N N . SER A 1 264 ? 35.779 -14.462 -12.569 1.00 59.16 264 SER A N 1
ATOM 2019 C CA . SER A 1 264 ? 37.219 -14.635 -12.336 1.00 59.16 264 SER A CA 1
ATOM 2020 C C . SER A 1 264 ? 37.922 -15.532 -13.362 1.00 59.16 264 SER A C 1
ATOM 2022 O O . SER A 1 264 ? 39.128 -15.394 -13.528 1.00 59.16 264 SER A O 1
ATOM 2024 N N . GLN A 1 265 ? 37.211 -16.420 -14.068 1.00 57.44 265 GLN A N 1
ATOM 2025 C CA . GLN A 1 265 ? 37.808 -17.265 -15.118 1.00 57.44 265 GLN A CA 1
ATOM 2026 C C . GLN A 1 265 ? 37.890 -16.577 -16.489 1.00 57.44 265 GLN A C 1
ATOM 2028 O O . GLN A 1 265 ? 38.645 -17.022 -17.345 1.00 57.44 265 GLN A O 1
ATOM 2033 N N . SER A 1 266 ? 37.153 -15.482 -16.703 1.00 54.03 266 SER A N 1
ATOM 2034 C CA . SER A 1 266 ? 37.096 -14.791 -18.000 1.00 54.03 266 SER A CA 1
ATOM 2035 C C . SER A 1 266 ? 38.131 -13.664 -18.167 1.00 54.03 266 SER A C 1
ATOM 2037 O O . SER A 1 266 ? 38.127 -12.987 -19.194 1.00 54.03 266 SER A O 1
ATOM 2039 N N . ALA A 1 267 ? 39.007 -13.450 -17.180 1.00 47.00 267 ALA A N 1
ATOM 2040 C CA . ALA A 1 267 ? 40.060 -12.434 -17.201 1.00 47.00 267 ALA A CA 1
ATOM 2041 C C . ALA A 1 267 ? 41.446 -13.063 -17.460 1.00 47.00 267 ALA A C 1
ATOM 2043 O O . ALA A 1 267 ? 42.293 -13.092 -16.572 1.00 47.00 267 ALA A O 1
ATOM 2044 N N . GLU A 1 268 ? 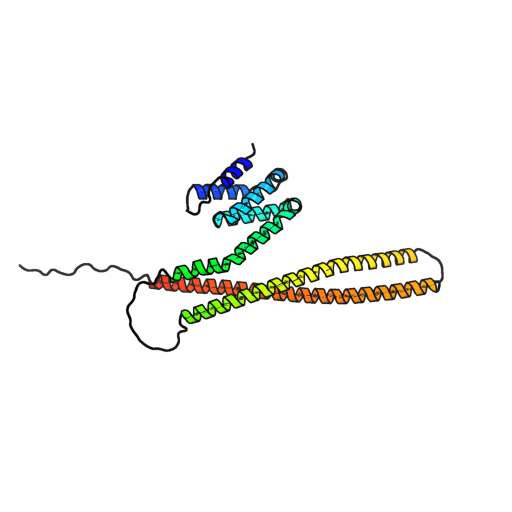41.683 -13.566 -18.675 1.00 50.38 268 GLU A N 1
ATOM 2045 C CA . GLU A 1 268 ? 43.041 -13.827 -19.187 1.00 50.38 268 GLU A CA 1
ATOM 2046 C C . GLU A 1 268 ? 43.522 -12.617 -20.017 1.00 50.38 268 GLU A C 1
ATOM 2048 O O . GLU A 1 268 ? 42.747 -12.075 -20.814 1.00 50.38 268 GLU A O 1
ATOM 2053 N N . PRO A 1 269 ? 44.771 -12.143 -19.845 1.00 48.84 269 PRO A N 1
ATOM 2054 C CA . PRO A 1 269 ? 45.247 -10.926 -20.488 1.00 48.84 269 PRO A CA 1
ATOM 2055 C C . PRO A 1 269 ? 45.644 -11.187 -21.947 1.00 48.84 269 PRO A C 1
ATOM 2057 O O . PRO A 1 269 ? 46.658 -11.816 -22.243 1.00 48.84 269 PRO A O 1
ATOM 2060 N N . ALA A 1 270 ? 44.874 -10.634 -22.883 1.00 51.94 270 ALA A N 1
ATOM 2061 C CA . ALA A 1 270 ? 45.273 -10.542 -24.281 1.00 51.94 270 ALA A CA 1
ATOM 2062 C C . ALA A 1 270 ? 46.325 -9.432 -24.470 1.00 51.94 270 ALA A C 1
ATOM 2064 O O . ALA A 1 270 ? 46.033 -8.258 -24.244 1.00 51.94 270 ALA A O 1
ATOM 2065 N N . GLY A 1 271 ? 47.519 -9.789 -24.960 1.00 46.56 271 GLY A N 1
ATOM 2066 C CA . GLY A 1 271 ? 48.334 -8.860 -25.753 1.00 46.56 271 GLY A CA 1
ATOM 2067 C C . GLY A 1 271 ? 49.829 -8.772 -25.442 1.00 46.56 271 GLY A C 1
ATOM 2068 O O . GLY A 1 271 ? 50.310 -7.708 -25.069 1.00 46.56 271 GLY A O 1
ATOM 2069 N N . LEU A 1 272 ? 50.598 -9.825 -25.730 1.00 47.59 272 LEU A N 1
ATOM 2070 C CA . LEU A 1 272 ? 52.006 -9.680 -26.125 1.00 47.59 272 LEU A CA 1
ATOM 2071 C C . LEU A 1 272 ? 52.216 -10.402 -27.459 1.00 47.59 272 LEU A C 1
ATOM 2073 O O . LEU A 1 272 ? 52.528 -11.585 -27.528 1.00 47.59 272 LEU A O 1
ATOM 2077 N N . SER A 1 273 ? 52.013 -9.672 -28.551 1.00 51.09 273 SER A N 1
ATOM 2078 C CA . SER A 1 273 ? 52.495 -10.047 -29.880 1.00 51.09 273 SER A CA 1
ATOM 2079 C C . SER A 1 273 ? 53.070 -8.798 -30.536 1.00 51.09 273 SER A C 1
ATOM 2081 O O . SER A 1 273 ? 52.369 -8.044 -31.204 1.00 51.09 273 SER A O 1
ATOM 2083 N N . ARG A 1 274 ? 54.362 -8.553 -30.296 1.00 46.12 274 ARG A N 1
ATOM 2084 C CA . ARG A 1 274 ? 55.192 -7.659 -31.110 1.00 46.12 274 ARG A CA 1
ATOM 2085 C C . ARG A 1 274 ? 56.228 -8.528 -31.822 1.00 46.12 274 ARG A C 1
ATOM 2087 O O . ARG A 1 274 ? 57.232 -8.914 -31.239 1.00 46.12 274 ARG A O 1
ATOM 2094 N N . THR A 1 275 ? 55.848 -8.919 -33.035 1.00 44.66 275 THR A N 1
ATOM 2095 C CA . THR A 1 275 ? 56.670 -9.120 -34.241 1.00 44.66 275 THR A CA 1
ATOM 2096 C C . THR A 1 275 ? 58.170 -9.361 -34.030 1.00 44.66 275 THR A C 1
ATOM 2098 O O . THR A 1 275 ? 58.937 -8.427 -33.798 1.00 44.66 275 THR A O 1
ATOM 2101 N N . ALA A 1 276 ? 58.575 -10.617 -34.211 1.00 47.75 276 ALA A N 1
ATOM 2102 C CA . ALA A 1 276 ? 59.909 -10.989 -34.671 1.00 47.75 276 ALA A CA 1
ATOM 2103 C C . ALA A 1 276 ? 59.941 -11.007 -36.219 1.00 47.75 276 ALA A C 1
ATOM 2105 O O . ALA A 1 276 ? 58.879 -11.158 -36.829 1.00 47.75 276 ALA A O 1
ATOM 2106 N N . SER A 1 277 ? 61.156 -10.924 -36.788 1.00 48.59 277 SER A N 1
ATOM 2107 C CA . SER A 1 277 ? 61.557 -10.900 -38.223 1.00 48.59 277 SER A CA 1
ATOM 2108 C C . SER A 1 277 ? 61.704 -9.470 -38.766 1.00 48.59 277 SER A C 1
ATOM 2110 O O . SER A 1 277 ? 60.776 -8.689 -38.625 1.00 48.59 277 SER A O 1
ATOM 2112 N N . GLU A 1 278 ? 62.836 -8.997 -39.304 1.00 42.44 278 GLU A N 1
ATOM 2113 C CA . GLU A 1 278 ? 63.847 -9.569 -40.227 1.00 42.44 278 GLU A CA 1
ATOM 2114 C C . GLU A 1 278 ? 65.284 -9.209 -39.753 1.00 42.44 278 GLU A C 1
ATOM 2116 O O . GLU A 1 278 ? 65.506 -8.112 -39.251 1.00 42.44 278 GLU A O 1
ATOM 2121 N N . SER A 1 279 ? 66.261 -10.121 -39.632 1.00 56.34 279 SER A N 1
ATOM 2122 C CA . SER A 1 279 ? 67.123 -10.757 -40.657 1.00 56.34 279 SER A CA 1
ATOM 2123 C C . SER A 1 279 ? 67.810 -9.781 -41.624 1.00 56.34 279 SER A C 1
ATOM 2125 O O . SER A 1 279 ? 67.150 -9.177 -42.457 1.00 56.34 279 SER A O 1
ATOM 2127 N N . GLY A 1 280 ? 69.138 -9.657 -41.514 1.00 50.00 280 GLY A N 1
ATOM 2128 C CA . GLY A 1 280 ? 69.964 -8.738 -42.303 1.00 50.00 280 GLY A CA 1
ATOM 2129 C C . GLY A 1 280 ? 70.487 -9.283 -43.635 1.00 50.00 280 GLY A C 1
ATOM 2130 O O . GLY A 1 280 ? 70.298 -10.457 -43.940 1.00 50.00 280 GLY A O 1
ATOM 2131 N N . ALA A 1 281 ? 71.181 -8.418 -44.379 1.00 52.62 281 ALA A N 1
ATOM 2132 C CA . ALA A 1 281 ? 72.291 -8.715 -45.291 1.00 52.62 281 ALA A CA 1
ATOM 2133 C C . ALA A 1 281 ? 72.909 -7.392 -45.800 1.00 52.62 281 ALA A C 1
ATOM 2135 O O . ALA A 1 281 ? 72.158 -6.462 -46.091 1.00 52.62 281 ALA A O 1
ATOM 2136 N N . ASP A 1 282 ? 74.244 -7.404 -45.905 1.00 41.88 282 ASP A N 1
ATOM 2137 C CA . ASP A 1 282 ? 75.192 -6.450 -46.527 1.00 41.88 282 ASP A CA 1
ATOM 2138 C C . ASP A 1 282 ? 75.344 -5.020 -45.968 1.00 41.88 282 ASP A C 1
ATOM 2140 O O . ASP A 1 282 ? 74.485 -4.142 -46.204 1.00 41.88 282 ASP A O 1
#

Sequence (282 aa):
RNLFPAFYRLLAEGQPQFAEGPEQKIRNMLLEVLNRLPNNETLRPHVQRMLSLCMRLLETDNEENAVICLRIIFDLHKNFRPTLECEVQPFLDFVQRIYQGLPKTVEMVFVSRTATQAGPQAAGQNSGQGSSTPQQAAAAAVHAAAQAKNAVTQAAAQAQQAQQALSGVRQQEAQAQQALSQVRQQAVLAQQRHSKTPTPQTQAAMQQGAQQAEKAQAQHHQFQAQAAAAAQVLAQAQGQLQAAHQLATQKQQLAAQAQALHSSQSAEPAGLSRTASESGAD

Secondary structure (DSSP, 8-state):
--SHHHHHHHHHHSPP--S-SHHHHHHHHHHHHHHTS---GGGHHHHHHHHHHHHHHHHHS-HHHHHHHHHHHHHHHHHSHHHHGGGHHHHHHHHHHHHHHHHHHHHHHHHHHHHTT-----------S----HHHHHHHHHHHHHHHHHHHHHHHHHHHHHHHHHHHHHHHHHHHHHHHHHHHHHHHHHHHS--S---HHHHHHHHHHHHHHHHHHHHHHHHHHHHHHHHHHHHHHHHHHHHHHHHHHHHHHHHHHHHHHHHHHS----------------

Solvent-accessible surface area (backbone atoms only — not comparable to full-atom values): 16708 Å² total; per-residue (Å²): 135,82,63,61,68,57,55,49,46,55,64,70,73,47,78,69,52,86,59,97,46,73,67,36,52,50,52,45,50,54,51,52,55,61,59,66,55,74,96,48,81,87,46,58,90,45,46,67,63,50,45,58,47,32,59,51,39,56,76,63,42,40,71,74,54,25,56,52,30,52,52,42,48,50,53,47,51,71,76,43,41,92,82,41,59,82,56,51,58,62,50,54,54,51,53,52,52,52,62,69,46,41,66,58,54,50,47,51,65,59,50,58,62,64,68,78,70,75,72,95,77,84,91,80,90,86,88,80,89,89,70,83,49,71,68,57,53,49,52,52,50,52,53,51,49,52,50,50,52,52,50,52,52,52,38,50,53,52,44,55,54,37,52,56,54,47,53,54,50,53,58,51,49,52,53,52,55,52,54,53,51,52,54,53,51,53,53,55,58,53,66,70,59,86,75,85,77,81,50,72,69,54,51,51,51,50,52,50,50,50,54,51,50,51,51,53,49,54,50,50,54,55,51,52,52,52,48,52,53,39,51,52,53,43,52,51,38,49,51,53,50,50,52,52,50,52,52,52,52,52,51,53,51,53,53,52,51,56,51,54,57,53,60,66,71,72,70,72,89,87,82,90,82,81,83,83,87,83,86,89,84,136

Mean predicted aligned error: 20.48 Å

pLDDT: mean 71.92, std 16.09, range [30.58, 93.06]